Protein AF-A0A2T6DGG5-F1 (afdb_monomer_lite)

Structure (mmCIF, N/CA/C/O backbone):
data_AF-A0A2T6DGG5-F1
#
_entry.id   AF-A0A2T6DGG5-F1
#
loop_
_atom_site.group_PDB
_atom_site.id
_atom_site.type_symbol
_atom_site.label_atom_id
_atom_site.label_alt_id
_atom_site.label_comp_id
_atom_site.label_asym_id
_atom_site.label_entity_id
_atom_site.label_seq_id
_atom_site.pdbx_PDB_ins_code
_atom_site.Cartn_x
_atom_site.Cartn_y
_atom_site.Cartn_z
_atom_site.occupancy
_atom_site.B_iso_or_equiv
_atom_site.auth_seq_id
_atom_site.auth_comp_id
_atom_site.auth_asym_id
_atom_site.auth_atom_id
_atom_site.pdbx_PDB_model_num
ATOM 1 N N . MET A 1 1 ? -13.493 -15.495 39.516 1.00 42.28 1 MET A N 1
ATOM 2 C CA . MET A 1 1 ? -14.276 -15.276 40.751 1.00 42.28 1 MET A CA 1
ATOM 3 C C . MET A 1 1 ? -14.745 -13.838 40.718 1.00 42.28 1 MET A C 1
ATOM 5 O O . MET A 1 1 ? -13.932 -12.941 40.885 1.00 42.28 1 MET A O 1
ATOM 9 N N . THR A 1 2 ? -15.998 -13.635 40.331 1.00 36.09 2 THR A N 1
ATOM 10 C CA . THR A 1 2 ? -16.599 -12.323 40.081 1.00 36.09 2 THR A CA 1
ATOM 11 C C . THR A 1 2 ? -16.987 -11.651 41.397 1.00 36.09 2 THR A C 1
ATOM 13 O O . THR A 1 2 ? -17.369 -12.312 42.364 1.00 36.09 2 THR A O 1
ATOM 16 N N . THR A 1 3 ? -16.847 -10.329 41.436 1.00 45.22 3 THR A N 1
ATOM 17 C CA . THR A 1 3 ? -17.121 -9.444 42.580 1.00 45.22 3 THR A CA 1
ATOM 18 C C . THR A 1 3 ? -18.550 -9.553 43.121 1.00 45.22 3 THR A C 1
ATOM 20 O O . THR A 1 3 ? -18.763 -9.295 44.304 1.00 45.22 3 THR A O 1
ATOM 23 N N . ASP A 1 4 ? -19.495 -10.033 42.310 1.00 38.12 4 ASP A N 1
ATOM 24 C CA . ASP A 1 4 ? -20.891 -10.262 42.705 1.00 38.12 4 ASP A CA 1
ATOM 25 C C . ASP A 1 4 ? -21.046 -11.289 43.834 1.00 38.12 4 ASP A C 1
ATOM 27 O O . ASP A 1 4 ? -21.835 -11.082 44.757 1.00 38.12 4 ASP A O 1
ATOM 31 N N . ASN A 1 5 ? -20.213 -12.336 43.865 1.00 45.81 5 ASN A N 1
ATOM 32 C CA . ASN A 1 5 ? -20.289 -13.342 44.930 1.00 45.81 5 ASN A CA 1
ATOM 33 C C . ASN A 1 5 ? -19.835 -12.797 46.297 1.00 45.81 5 ASN A C 1
ATOM 35 O O . ASN A 1 5 ? -20.186 -13.364 47.330 1.00 45.81 5 ASN A O 1
ATOM 39 N N . MET A 1 6 ? -19.058 -11.707 46.342 1.00 40.19 6 MET A N 1
ATOM 40 C CA . MET A 1 6 ? -18.603 -11.126 47.614 1.00 40.19 6 MET A CA 1
ATOM 41 C C . MET A 1 6 ? -19.650 -10.216 48.272 1.00 40.19 6 MET A C 1
ATO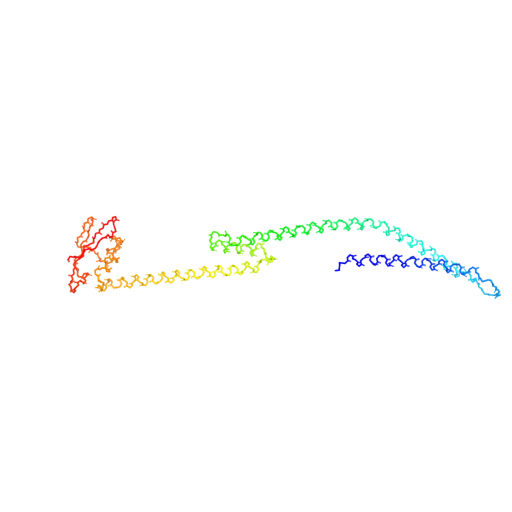M 43 O O . MET A 1 6 ? -19.669 -10.108 49.501 1.00 40.19 6 MET A O 1
ATOM 47 N N . LEU A 1 7 ? -20.542 -9.597 47.493 1.00 46.59 7 LEU A N 1
ATOM 48 C CA . LEU A 1 7 ? -21.607 -8.737 48.022 1.00 46.59 7 LEU A CA 1
ATOM 49 C C . LEU A 1 7 ? -22.752 -9.554 48.639 1.00 46.59 7 LEU A C 1
ATOM 51 O O . LEU A 1 7 ? -23.181 -9.249 49.754 1.00 46.59 7 LEU A O 1
ATOM 55 N N . GLU A 1 8 ? -23.177 -10.647 47.996 1.00 44.50 8 GLU A N 1
ATOM 56 C CA . GLU A 1 8 ? -24.233 -11.518 48.541 1.00 44.50 8 GLU A CA 1
ATOM 57 C C . GLU A 1 8 ? -23.826 -12.194 49.862 1.00 44.50 8 GLU A C 1
ATOM 59 O O . GLU A 1 8 ? -24.619 -12.258 50.807 1.00 44.50 8 GLU A O 1
ATOM 64 N N . ILE A 1 9 ? -22.565 -12.625 49.987 1.00 52.25 9 ILE A N 1
ATOM 65 C CA . ILE A 1 9 ? -22.054 -13.266 51.211 1.00 52.25 9 ILE A CA 1
ATOM 66 C C . ILE A 1 9 ? -22.011 -12.275 52.389 1.00 52.25 9 ILE A C 1
ATOM 68 O O . ILE A 1 9 ? -22.313 -12.649 53.528 1.00 52.25 9 ILE A O 1
ATOM 72 N N . ASN A 1 10 ? -21.690 -11.002 52.139 1.00 46.19 10 ASN A N 1
ATOM 73 C CA . ASN A 1 10 ? -21.654 -9.977 53.187 1.00 46.19 10 ASN A CA 1
ATOM 74 C C . ASN A 1 10 ? -23.058 -9.528 53.634 1.00 46.19 10 ASN A C 1
ATOM 76 O O . ASN A 1 10 ? -23.275 -9.305 54.831 1.00 46.19 10 ASN A O 1
ATOM 80 N N . CYS A 1 11 ? -24.036 -9.473 52.725 1.00 47.09 11 CYS A N 1
ATOM 81 C CA . CYS A 1 11 ? -25.435 -9.206 53.079 1.00 47.09 11 CYS A CA 1
ATOM 82 C C . CYS A 1 11 ? -26.066 -10.340 53.909 1.00 47.09 11 CYS A C 1
ATOM 84 O O . CYS A 1 11 ? -26.783 -10.076 54.875 1.00 47.09 11 CYS A O 1
ATOM 86 N N . LEU A 1 12 ? -25.758 -11.605 53.607 1.00 44.53 12 LEU A N 1
ATOM 87 C CA . LEU A 1 12 ? -26.268 -12.742 54.385 1.00 44.53 12 LEU A CA 1
ATOM 88 C C . LEU A 1 12 ? -25.629 -12.838 55.783 1.00 44.53 12 LEU A C 1
ATOM 90 O O . LEU A 1 12 ? -26.319 -13.136 56.763 1.00 44.53 12 LEU A O 1
ATOM 94 N N . ARG A 1 13 ? -24.331 -12.519 55.917 1.00 45.88 13 ARG A N 1
ATOM 95 C CA . ARG A 1 13 ? -23.640 -12.483 57.222 1.00 45.88 13 ARG A CA 1
ATOM 96 C C . ARG A 1 13 ? -24.179 -11.399 58.154 1.00 45.88 13 ARG A C 1
ATOM 98 O O . ARG A 1 13 ? -24.342 -11.648 59.347 1.00 45.88 13 ARG A O 1
ATOM 105 N N . THR A 1 14 ? -24.493 -10.219 57.624 1.00 51.38 14 THR A N 1
ATOM 106 C CA . THR A 1 14 ? -25.053 -9.111 58.419 1.00 51.38 14 THR A CA 1
ATOM 107 C C . THR A 1 14 ? -26.478 -9.403 58.899 1.00 51.38 14 THR A C 1
ATOM 109 O O . THR A 1 14 ? -26.801 -9.125 60.054 1.00 51.38 14 THR A O 1
ATOM 112 N N . TRP A 1 15 ? -27.299 -10.073 58.083 1.00 45.72 15 TRP A N 1
ATOM 113 C CA . TRP A 1 15 ? -28.631 -10.544 58.491 1.00 45.72 15 TRP A CA 1
ATOM 114 C C . TRP A 1 15 ? -28.593 -11.643 59.565 1.00 45.72 15 TRP A C 1
ATOM 116 O O . TRP A 1 15 ? -29.410 -11.639 60.490 1.00 45.72 15 TRP A O 1
ATOM 126 N N . SER A 1 16 ? -27.626 -12.564 59.488 1.00 42.06 16 SER A N 1
ATOM 127 C CA . SER A 1 16 ? -27.430 -13.604 60.508 1.00 42.06 16 SER A CA 1
ATOM 128 C C . SER A 1 16 ? -27.033 -13.019 61.866 1.00 42.06 16 SER A C 1
ATOM 130 O O . SER A 1 16 ? -27.535 -13.472 62.893 1.00 42.06 16 SER A O 1
ATOM 132 N N . LEU A 1 17 ? -26.151 -12.015 61.885 1.00 47.75 17 LEU A N 1
ATOM 133 C CA . LEU A 1 17 ? -25.701 -11.369 63.122 1.00 47.75 17 LEU A CA 1
ATOM 134 C C . LEU A 1 17 ? -26.830 -10.583 63.802 1.00 47.75 17 LEU A C 1
ATOM 136 O O . LEU A 1 17 ? -26.974 -10.658 65.021 1.00 47.75 17 LEU A O 1
ATOM 140 N N . ALA A 1 18 ? -27.684 -9.904 63.028 1.00 47.22 18 ALA A N 1
ATOM 141 C CA . ALA A 1 18 ? -28.832 -9.172 63.566 1.00 47.22 18 ALA A CA 1
ATOM 142 C C . ALA A 1 18 ? -29.844 -10.094 64.278 1.00 47.22 18 ALA A C 1
ATOM 144 O O . ALA A 1 18 ? -30.338 -9.756 65.354 1.00 47.22 18 ALA A O 1
ATOM 145 N N . ARG A 1 19 ? -30.111 -11.291 63.734 1.00 49.00 19 ARG A N 1
ATOM 146 C CA . ARG A 1 19 ? -31.005 -12.282 64.366 1.00 49.00 19 ARG A CA 1
ATOM 147 C C . ARG A 1 19 ? -30.446 -12.850 65.671 1.00 49.00 19 ARG A C 1
ATOM 149 O O . ARG A 1 19 ? -31.201 -13.006 66.629 1.00 49.00 19 ARG A O 1
ATOM 156 N N . SER A 1 20 ? -29.142 -13.118 65.730 1.00 48.66 20 SER A N 1
ATOM 157 C CA . SER A 1 20 ? -28.500 -13.650 66.940 1.00 48.66 20 SER A CA 1
ATOM 158 C C . SER A 1 20 ? -28.507 -12.650 68.100 1.00 48.66 20 SER A C 1
ATOM 160 O O . SER A 1 20 ? -28.691 -13.051 69.246 1.00 48.66 20 SER A O 1
ATOM 162 N N . VAL A 1 21 ? -28.372 -11.348 67.821 1.00 52.53 21 VAL A N 1
ATOM 163 C CA . VAL A 1 21 ? -28.412 -10.298 68.857 1.00 52.53 21 VAL A CA 1
ATOM 164 C C . VAL A 1 21 ? -29.818 -10.134 69.445 1.00 52.53 21 VAL A C 1
ATOM 166 O O . VAL A 1 21 ? -29.961 -10.017 70.661 1.00 52.53 21 VAL A O 1
ATOM 169 N N . VAL A 1 22 ? -30.864 -10.201 68.614 1.00 52.06 22 VAL A N 1
ATOM 170 C CA . VAL A 1 22 ? -32.262 -10.143 69.084 1.00 52.06 22 VAL A CA 1
ATOM 171 C C . VAL A 1 22 ? -32.613 -11.373 69.929 1.00 52.06 22 VAL A C 1
ATOM 173 O O . VAL A 1 22 ? -33.221 -11.235 70.989 1.00 52.06 22 VAL A O 1
ATOM 176 N N . ALA A 1 23 ? -32.165 -12.566 69.522 1.00 46.44 23 ALA A N 1
ATOM 177 C CA . ALA A 1 23 ? -32.366 -13.790 70.299 1.00 46.44 23 ALA A CA 1
ATOM 178 C C . ALA A 1 23 ? -31.635 -13.753 71.658 1.00 46.44 23 ALA A C 1
ATOM 180 O O . ALA A 1 23 ? -32.206 -14.156 72.670 1.00 46.44 23 ALA A O 1
ATOM 181 N N . ALA A 1 24 ? -30.410 -13.216 71.706 1.00 45.06 24 ALA A N 1
ATOM 182 C CA . ALA A 1 24 ? -29.653 -13.067 72.951 1.00 45.06 24 ALA A CA 1
ATOM 183 C C . ALA A 1 24 ? -30.296 -12.057 73.924 1.00 45.06 24 ALA A C 1
ATOM 185 O O . ALA A 1 24 ? -30.298 -12.284 75.134 1.00 45.06 24 ALA A O 1
ATOM 186 N N . MET A 1 25 ? -30.904 -10.979 73.414 1.00 41.03 25 MET A N 1
ATOM 187 C CA . MET A 1 25 ? -31.613 -9.997 74.245 1.00 41.03 25 MET A CA 1
ATOM 188 C C . MET A 1 25 ? -32.887 -10.558 74.892 1.00 41.03 25 MET A C 1
ATOM 190 O O . MET A 1 25 ? -33.159 -10.251 76.051 1.00 41.03 25 MET A O 1
ATOM 194 N N . CYS A 1 26 ? -33.646 -11.415 74.202 1.00 44.56 26 CYS A N 1
ATOM 195 C CA . CYS A 1 26 ? -34.845 -12.031 74.782 1.00 44.56 26 CYS A CA 1
ATOM 196 C C . CYS A 1 26 ? -34.527 -13.001 75.934 1.00 44.56 26 CYS A C 1
ATOM 198 O O . CYS A 1 26 ? -35.321 -13.118 76.865 1.00 44.56 26 CYS A O 1
ATOM 200 N N . VAL A 1 27 ? -33.362 -13.658 75.912 1.00 46.06 27 VAL A N 1
ATOM 201 C CA . VAL A 1 27 ? -32.933 -14.569 76.989 1.00 46.06 27 VAL A CA 1
ATOM 202 C C . VAL A 1 27 ? -32.471 -13.797 78.231 1.00 46.06 27 VAL A C 1
ATOM 204 O O . VAL A 1 27 ? -32.762 -14.216 79.350 1.00 46.06 27 VAL A O 1
ATOM 207 N N . ALA A 1 28 ? -31.828 -12.637 78.063 1.00 45.72 28 ALA A N 1
ATOM 208 C CA . ALA A 1 28 ? -31.393 -11.805 79.188 1.00 45.72 28 ALA A CA 1
ATOM 209 C C . ALA A 1 28 ? -32.574 -11.215 79.987 1.00 45.72 28 ALA A C 1
ATOM 211 O O . ALA A 1 28 ? -32.519 -11.155 81.213 1.00 45.72 28 ALA A O 1
ATOM 212 N N . VAL A 1 29 ? -33.673 -10.852 79.313 1.00 49.25 29 VAL A N 1
ATOM 213 C CA . VAL A 1 29 ? -34.891 -10.335 79.970 1.00 49.25 29 VAL A CA 1
ATOM 214 C C . VAL A 1 29 ? -35.635 -11.431 80.747 1.00 49.25 29 VAL A C 1
ATOM 216 O O . VAL A 1 29 ? -36.273 -11.142 81.756 1.00 49.25 29 VAL A O 1
ATOM 219 N N . ALA A 1 30 ? -35.513 -12.699 80.343 1.00 43.97 30 ALA A N 1
ATOM 220 C CA . ALA A 1 30 ? -36.142 -13.817 81.046 1.00 43.97 30 ALA A CA 1
ATOM 221 C C . ALA A 1 30 ? -35.412 -14.219 82.346 1.00 43.97 30 ALA A C 1
ATOM 223 O O . ALA A 1 30 ? -36.047 -14.747 83.256 1.00 43.97 30 ALA A O 1
ATOM 224 N N . PHE A 1 31 ? -34.106 -13.947 82.471 1.00 43.09 31 PHE A N 1
ATOM 225 C CA . PHE A 1 31 ? -33.322 -14.305 83.665 1.00 43.09 31 PHE A CA 1
ATOM 226 C C . PHE A 1 31 ? -33.388 -13.274 84.803 1.00 43.09 31 PHE A C 1
ATOM 228 O O . PHE A 1 31 ? -33.144 -13.632 85.952 1.00 43.09 31 PHE A O 1
ATOM 235 N N . ALA A 1 32 ? -33.773 -12.025 84.529 1.00 47.44 32 ALA A N 1
ATOM 236 C CA . ALA A 1 32 ? -33.900 -10.986 85.558 1.00 47.44 32 ALA A CA 1
ATOM 237 C C . ALA A 1 32 ? -35.181 -11.107 86.418 1.00 47.44 32 ALA A C 1
ATOM 239 O O . ALA A 1 32 ? -35.320 -10.414 87.420 1.00 47.44 32 ALA A O 1
ATOM 240 N N . GLY A 1 33 ? -36.119 -11.994 86.061 1.00 41.38 33 GLY A N 1
ATOM 241 C CA . GLY A 1 33 ? -37.389 -12.179 86.778 1.00 41.38 33 GLY A CA 1
ATOM 242 C C . GLY A 1 33 ? -37.373 -13.197 87.928 1.00 41.38 33 GLY A C 1
ATOM 243 O O . GLY A 1 33 ? -38.427 -13.458 88.502 1.00 41.38 33 GLY A O 1
ATOM 244 N N . LEU A 1 34 ? -36.229 -13.811 88.250 1.00 43.44 34 LEU A N 1
ATOM 245 C CA . LEU A 1 34 ? -36.152 -14.971 89.153 1.00 43.44 34 LEU A CA 1
ATOM 246 C C . LEU A 1 34 ? -34.973 -14.876 90.137 1.00 43.44 34 LEU A C 1
ATOM 248 O O . LEU A 1 34 ? -34.103 -15.737 90.176 1.00 43.44 34 LEU A O 1
ATOM 252 N N . ALA A 1 35 ? -34.952 -13.829 90.961 1.00 42.31 35 ALA A N 1
ATOM 253 C CA . ALA A 1 35 ? -34.182 -13.820 92.206 1.00 42.31 35 ALA A CA 1
ATOM 254 C C . ALA A 1 35 ? -34.776 -12.794 93.182 1.00 42.31 35 ALA A C 1
ATOM 256 O O . ALA A 1 35 ? -34.434 -11.615 93.160 1.00 42.31 35 ALA A O 1
ATOM 257 N N . GLY A 1 36 ? -35.695 -13.245 94.034 1.00 43.94 36 GLY A N 1
ATOM 258 C CA . GLY A 1 36 ? -36.022 -12.538 95.267 1.00 43.94 36 GLY A CA 1
ATOM 259 C C . GLY A 1 36 ? -35.159 -13.088 96.397 1.00 43.94 36 GLY A C 1
ATOM 260 O O . GLY A 1 36 ? -35.139 -14.299 96.580 1.00 43.94 36 GLY A O 1
ATOM 261 N N . GLU A 1 37 ? -34.444 -12.220 97.118 1.00 40.78 37 GLU A N 1
ATOM 262 C CA . GLU A 1 37 ? -34.617 -12.014 98.568 1.00 40.78 37 GLU A CA 1
ATOM 263 C C . GLU A 1 37 ? -33.534 -11.100 99.188 1.00 40.78 37 GLU A C 1
ATOM 265 O O . GLU A 1 37 ? -32.337 -11.322 99.049 1.00 40.78 37 GLU A O 1
ATOM 270 N N . ALA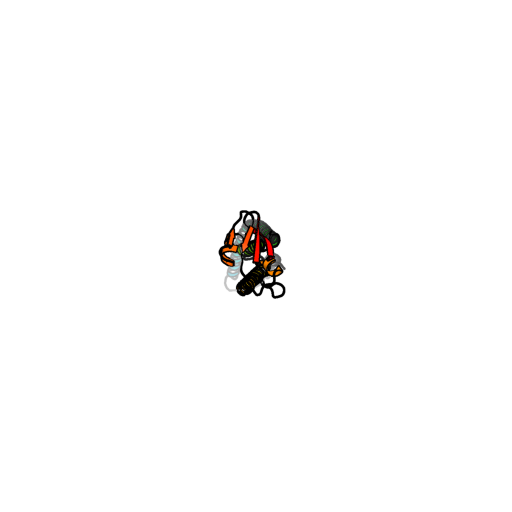 A 1 38 ? -34.033 -10.124 99.962 1.00 43.81 38 ALA A N 1
ATOM 271 C CA . ALA A 1 38 ? -33.483 -9.541 101.195 1.00 43.81 38 ALA A CA 1
ATOM 272 C C . ALA A 1 38 ? -32.175 -8.707 101.175 1.00 43.81 38 ALA A C 1
ATOM 274 O O . ALA A 1 38 ? -31.082 -9.253 101.259 1.00 43.81 38 ALA A O 1
ATOM 275 N N . ARG A 1 39 ? -32.289 -7.375 101.344 1.00 35.62 39 ARG A N 1
ATOM 276 C CA . ARG A 1 39 ? -32.060 -6.626 102.613 1.00 35.62 39 ARG A CA 1
ATOM 277 C C . ARG A 1 39 ? -31.935 -5.104 102.391 1.00 35.62 39 ARG A C 1
ATOM 279 O O . ARG A 1 39 ? -31.426 -4.660 101.379 1.00 35.62 39 ARG A O 1
ATOM 286 N N . ALA A 1 40 ? -32.426 -4.392 103.408 1.00 45.00 40 ALA A N 1
ATOM 287 C CA . ALA A 1 40 ? -32.173 -3.032 103.901 1.00 45.00 40 ALA A CA 1
ATOM 288 C C . ALA A 1 40 ? -31.216 -2.064 103.163 1.00 45.00 40 ALA A C 1
ATOM 290 O O . ALA A 1 40 ? -30.067 -2.395 102.900 1.00 45.00 40 ALA A O 1
ATOM 291 N N . GLU A 1 41 ? -31.707 -0.816 103.094 1.00 52.38 41 GLU A N 1
ATOM 292 C CA . GLU A 1 41 ? -31.018 0.468 102.865 1.00 52.38 41 GLU A CA 1
ATOM 293 C C . GLU A 1 41 ? -30.432 0.730 101.462 1.00 52.38 41 GLU A C 1
ATOM 295 O O . GLU A 1 41 ? -30.087 -0.175 100.721 1.00 52.38 41 GLU A O 1
ATOM 300 N N . ASP A 1 42 ? -30.360 2.024 101.126 1.00 43.62 42 ASP A N 1
ATOM 301 C CA . ASP A 1 42 ? -29.744 2.643 99.941 1.00 43.62 42 ASP A CA 1
ATOM 302 C C . ASP A 1 42 ? -30.509 2.719 98.606 1.00 43.62 42 ASP A C 1
ATOM 304 O O . ASP A 1 42 ? -30.514 1.792 97.807 1.00 43.62 42 ASP A O 1
ATOM 308 N N . LYS A 1 43 ? -30.977 3.955 98.326 1.00 47.59 43 LYS A N 1
ATOM 309 C CA . LYS A 1 43 ? -31.224 4.598 97.011 1.00 47.59 43 LYS A CA 1
ATOM 310 C C . LYS A 1 43 ? -32.194 3.860 96.062 1.00 47.59 43 LYS A C 1
ATOM 312 O O . LYS A 1 43 ? -32.470 2.682 96.222 1.00 47.59 43 LYS A O 1
ATOM 317 N N . PRO A 1 44 ? -32.824 4.538 95.083 1.00 47.56 44 PRO A N 1
ATOM 318 C CA . PRO A 1 44 ? -33.721 3.845 94.160 1.00 47.56 44 PRO A CA 1
ATOM 319 C C . PRO A 1 44 ? -32.906 2.912 93.244 1.00 47.56 44 PRO A C 1
ATOM 321 O O . PRO A 1 44 ? -32.483 3.321 92.169 1.00 47.56 44 PRO A O 1
ATOM 324 N N . VAL A 1 45 ? -32.712 1.653 93.663 1.00 51.47 45 VAL A N 1
ATOM 325 C CA . VAL A 1 45 ? -31.972 0.580 92.954 1.00 51.47 45 VAL A CA 1
ATOM 326 C C . VAL A 1 45 ? -32.521 0.309 91.540 1.00 51.47 45 VAL A C 1
ATOM 328 O O . VAL A 1 45 ? -31.832 -0.243 90.694 1.00 51.47 45 VAL A O 1
ATOM 331 N N . PHE A 1 46 ? -33.733 0.780 91.238 1.00 51.84 46 PHE A N 1
ATOM 332 C CA . PHE A 1 46 ? -34.404 0.585 89.951 1.00 51.84 46 PHE A CA 1
ATOM 333 C C . PHE A 1 46 ? -34.368 1.804 89.012 1.00 51.84 46 PHE A C 1
ATOM 335 O O . PHE A 1 46 ? -34.887 1.717 87.901 1.00 51.84 46 PHE A O 1
ATOM 342 N N . ALA A 1 47 ? -33.794 2.945 89.419 1.00 58.97 47 ALA A N 1
ATOM 343 C CA . ALA A 1 47 ? -33.727 4.131 88.553 1.00 58.97 47 ALA A CA 1
ATOM 344 C C . ALA A 1 47 ? -32.821 3.887 87.332 1.00 58.97 47 ALA A C 1
ATOM 346 O O . ALA A 1 47 ? -33.220 4.161 86.199 1.00 58.97 47 ALA A O 1
ATOM 347 N N . ASP A 1 48 ? -31.660 3.275 87.565 1.00 64.25 48 ASP A N 1
ATOM 348 C CA . ASP A 1 48 ? -30.669 2.978 86.529 1.00 64.25 48 ASP A CA 1
ATOM 349 C C . ASP A 1 48 ? -31.174 1.890 85.557 1.00 64.25 48 ASP A C 1
ATOM 351 O O . ASP A 1 48 ? -30.975 1.979 84.344 1.00 64.25 48 ASP A O 1
ATOM 355 N N . GLU A 1 49 ? -31.911 0.891 86.059 1.00 69.94 49 GLU A N 1
ATOM 356 C CA . GLU A 1 49 ? -32.543 -0.153 85.236 1.00 69.94 49 GLU A CA 1
ATOM 357 C C . GLU A 1 49 ? -33.697 0.398 84.385 1.00 69.94 49 GLU A C 1
ATOM 359 O O . GLU A 1 49 ? -33.872 0.017 83.222 1.00 69.94 49 GLU A O 1
ATOM 364 N N . TYR A 1 50 ? -34.465 1.343 84.930 1.00 71.50 50 TYR A N 1
ATOM 365 C CA . TYR A 1 50 ? -35.546 2.009 84.210 1.00 71.50 50 TYR A CA 1
ATOM 366 C C . TYR A 1 50 ? -35.013 2.959 83.123 1.00 71.50 50 TYR A C 1
ATOM 368 O O . TYR A 1 50 ? -35.572 3.033 82.022 1.00 71.50 50 TYR A O 1
ATOM 376 N N . GLU A 1 51 ? -33.898 3.649 83.377 1.00 76.81 51 GLU A N 1
ATOM 377 C CA . GLU A 1 51 ? -33.175 4.401 82.347 1.00 76.81 51 GLU A CA 1
ATOM 378 C C . GLU A 1 51 ? -32.619 3.479 81.256 1.00 76.81 51 GLU A C 1
ATOM 380 O O . GLU A 1 51 ? -32.801 3.766 80.067 1.00 76.81 51 GLU A O 1
ATOM 385 N N . ALA A 1 52 ? -32.024 2.341 81.630 1.00 79.25 52 ALA A N 1
ATOM 386 C CA . ALA A 1 52 ? -31.532 1.346 80.681 1.00 79.25 52 ALA A CA 1
ATOM 387 C C . ALA A 1 52 ? -32.657 0.805 79.781 1.00 79.25 52 ALA A C 1
ATOM 389 O O . ALA A 1 52 ? -32.485 0.731 78.562 1.00 79.25 52 ALA A O 1
ATOM 390 N N . TYR A 1 53 ? -33.834 0.509 80.343 1.00 81.25 53 TYR A N 1
ATOM 391 C CA . TYR A 1 53 ? -35.016 0.087 79.587 1.00 81.25 53 TYR A CA 1
ATOM 392 C C . TYR A 1 53 ? -35.490 1.155 78.588 1.00 81.25 53 TYR A C 1
ATOM 394 O O . TYR A 1 53 ? -35.734 0.854 77.415 1.00 81.25 53 TYR A O 1
ATOM 402 N N . ASN A 1 54 ? -35.567 2.421 79.008 1.00 82.69 54 ASN A N 1
ATOM 403 C CA . ASN A 1 54 ? -35.971 3.521 78.127 1.00 82.69 54 ASN A CA 1
ATOM 404 C C . ASN A 1 54 ? -34.953 3.770 77.001 1.00 82.69 54 ASN A C 1
ATOM 406 O O . ASN A 1 54 ? -35.346 4.025 75.858 1.00 82.69 54 ASN A O 1
ATOM 410 N N . GLN A 1 55 ? -33.653 3.635 77.283 1.00 85.19 55 GLN A N 1
ATOM 411 C CA . GLN A 1 55 ? -32.608 3.683 76.258 1.00 85.19 55 GLN A CA 1
ATOM 412 C C . GLN A 1 55 ? -32.732 2.525 75.262 1.00 85.19 55 GLN A C 1
ATOM 414 O O . GLN A 1 55 ? -32.573 2.734 74.057 1.00 85.19 55 GLN A O 1
ATOM 419 N N . LEU A 1 56 ? -33.039 1.316 75.738 1.00 84.56 56 LEU A N 1
ATOM 420 C CA . LEU A 1 56 ? -33.232 0.136 74.894 1.00 84.56 56 LEU A CA 1
ATOM 421 C C . LEU A 1 56 ? -34.440 0.304 73.971 1.00 84.56 56 LEU A C 1
ATOM 423 O O . LEU A 1 56 ? -34.338 0.071 72.770 1.00 84.56 56 LEU A O 1
ATOM 427 N N . LYS A 1 57 ? -35.556 0.797 74.514 1.00 89.75 57 LYS A N 1
ATOM 428 C CA . LYS A 1 57 ? -36.774 1.096 73.754 1.00 89.75 57 LYS A CA 1
ATOM 429 C C . LYS A 1 57 ? -36.526 2.143 72.667 1.00 89.75 57 LYS A C 1
ATOM 431 O O . LYS A 1 57 ? -36.995 1.979 71.542 1.00 89.75 57 LYS A O 1
ATOM 436 N N . LYS A 1 58 ? -35.748 3.188 72.975 1.00 91.44 58 LYS A N 1
ATOM 437 C CA . LYS A 1 58 ? -35.343 4.206 71.995 1.00 91.44 58 LYS A CA 1
ATOM 438 C C . LYS A 1 58 ? -34.472 3.608 70.886 1.00 91.44 58 LYS A C 1
ATOM 440 O O . LYS A 1 58 ? -34.782 3.796 69.715 1.00 91.44 58 LYS A O 1
ATOM 445 N N . LYS A 1 59 ? -33.452 2.818 71.242 1.00 90.06 59 LYS A N 1
ATOM 446 C CA . LYS A 1 59 ? -32.592 2.117 70.271 1.00 90.06 59 LYS A CA 1
ATOM 447 C C . LYS A 1 59 ? -33.385 1.176 69.365 1.00 90.06 59 LYS A C 1
ATOM 449 O O . LYS A 1 59 ? -33.077 1.086 68.183 1.00 90.06 59 LYS A O 1
ATOM 454 N N . LEU A 1 60 ? -34.396 0.492 69.901 1.00 87.25 60 LEU A N 1
ATOM 455 C CA . LEU A 1 60 ? -35.244 -0.427 69.141 1.00 87.25 60 LEU A CA 1
ATOM 456 C C . LEU A 1 60 ? -36.120 0.332 68.133 1.00 87.25 60 LEU A C 1
ATOM 458 O O . LEU A 1 60 ? -36.182 -0.062 66.974 1.00 87.25 60 LEU A O 1
ATOM 462 N N . ALA A 1 61 ? -36.689 1.474 68.531 1.00 89.44 61 ALA A N 1
ATOM 463 C CA . ALA A 1 61 ? -37.418 2.360 67.621 1.00 89.44 61 ALA A CA 1
ATOM 464 C C . ALA A 1 61 ? -36.513 2.963 66.524 1.00 89.44 61 ALA A C 1
ATOM 466 O O . ALA A 1 61 ? -36.910 3.022 65.359 1.00 89.44 61 ALA A O 1
ATOM 467 N N . ASP A 1 62 ? -35.285 3.365 66.871 1.00 91.06 62 ASP A N 1
ATOM 468 C CA . ASP A 1 62 ? -34.296 3.867 65.906 1.00 91.06 62 ASP A CA 1
ATOM 469 C C . ASP A 1 62 ? -33.883 2.770 64.903 1.00 91.06 62 ASP A C 1
ATOM 471 O O . ASP A 1 62 ? -33.781 3.028 63.701 1.00 91.06 62 ASP A O 1
ATOM 475 N N . LEU A 1 63 ? -33.714 1.525 65.369 1.00 86.69 63 LEU A N 1
ATOM 476 C CA . LEU A 1 63 ? -33.442 0.350 64.532 1.00 86.69 63 LEU A CA 1
ATOM 477 C C . LEU A 1 63 ? -34.615 0.005 63.612 1.00 86.69 63 LEU A C 1
ATOM 479 O O . LEU A 1 63 ? -34.405 -0.233 62.425 1.00 86.69 63 LEU A O 1
ATOM 483 N N . GLU A 1 64 ? -35.847 0.006 64.120 1.00 89.75 64 GLU A N 1
ATOM 484 C CA . GLU A 1 64 ? -37.044 -0.219 63.303 1.00 89.75 64 GLU A CA 1
ATOM 485 C C . GLU A 1 64 ? -37.182 0.835 62.203 1.00 89.75 64 GLU A C 1
ATOM 487 O O . GLU A 1 64 ? -37.523 0.507 61.063 1.00 89.75 64 GLU A O 1
ATOM 492 N N . LYS A 1 65 ? -36.877 2.098 62.522 1.00 92.06 65 LYS A N 1
ATOM 493 C CA . LYS A 1 65 ? -36.853 3.180 61.538 1.00 92.06 65 LYS A CA 1
ATOM 494 C C . LYS A 1 65 ? -35.767 2.949 60.485 1.00 92.06 65 LYS A C 1
ATOM 496 O O . LYS A 1 65 ? -36.069 2.999 59.297 1.00 92.06 65 LYS A O 1
ATOM 501 N N . ALA A 1 66 ? -34.546 2.605 60.896 1.00 86.81 66 ALA A N 1
ATOM 502 C CA . ALA A 1 66 ? -33.453 2.301 59.972 1.00 86.81 66 ALA A CA 1
ATOM 503 C C . ALA A 1 66 ? -33.769 1.106 59.051 1.00 86.81 66 ALA A C 1
ATOM 505 O O . ALA A 1 66 ? -33.450 1.143 57.863 1.00 86.81 66 ALA A O 1
ATOM 506 N N . VAL A 1 67 ? -34.439 0.067 59.566 1.00 87.81 67 VAL A N 1
ATOM 507 C CA . VAL A 1 67 ? -34.885 -1.087 58.768 1.00 87.81 67 VAL A CA 1
ATOM 508 C C . VAL A 1 67 ? -35.952 -0.678 57.755 1.00 87.81 67 VAL A C 1
ATOM 510 O O . VAL A 1 67 ? -35.880 -1.107 56.605 1.00 87.81 67 VAL A O 1
ATOM 513 N N . LYS A 1 68 ? -36.913 0.172 58.137 1.00 89.62 68 LYS A N 1
ATOM 514 C CA . LYS A 1 68 ? -37.922 0.700 57.204 1.00 89.62 68 LYS A CA 1
ATOM 515 C C . LYS A 1 68 ? -37.298 1.569 56.114 1.00 89.62 68 LYS A C 1
ATOM 517 O O . LYS A 1 68 ? -37.615 1.376 54.944 1.00 89.62 68 LYS A O 1
ATOM 522 N N . ASP A 1 69 ? -36.375 2.455 56.476 1.00 88.62 69 ASP A N 1
ATOM 523 C CA . ASP A 1 69 ? -35.678 3.324 55.523 1.00 88.62 69 ASP A CA 1
ATOM 524 C C . ASP A 1 69 ? -34.797 2.507 54.557 1.00 88.62 69 ASP A C 1
ATOM 526 O O . ASP A 1 69 ? -34.746 2.789 53.359 1.00 88.62 69 ASP A O 1
ATOM 530 N N . ALA A 1 70 ? -34.139 1.449 55.044 1.00 83.31 70 ALA A N 1
ATOM 531 C CA . ALA A 1 70 ? -33.371 0.525 54.207 1.00 83.31 70 ALA A CA 1
ATOM 532 C C . ALA A 1 70 ? -34.274 -0.316 53.287 1.00 83.31 70 ALA A C 1
ATOM 534 O O . ALA A 1 70 ? -33.972 -0.477 52.103 1.00 83.31 70 ALA A O 1
ATOM 535 N N . ALA A 1 71 ? -35.403 -0.811 53.801 1.00 87.31 71 ALA A N 1
ATOM 536 C CA . ALA A 1 71 ? -36.386 -1.552 53.015 1.00 87.31 71 ALA A CA 1
ATOM 537 C C . ALA A 1 71 ? -37.013 -0.683 51.912 1.00 87.31 71 ALA A C 1
ATOM 539 O O . ALA A 1 71 ? -37.262 -1.184 50.817 1.00 87.31 71 ALA A O 1
ATOM 540 N N . ALA A 1 72 ? -37.202 0.616 52.165 1.00 89.75 72 ALA A N 1
ATOM 541 C CA . ALA A 1 72 ? -37.694 1.571 51.175 1.00 89.75 72 ALA A CA 1
ATOM 542 C C . ALA A 1 72 ? -36.685 1.840 50.040 1.00 89.75 72 ALA A C 1
ATOM 544 O O . ALA A 1 72 ? -37.099 2.043 48.903 1.00 89.75 72 ALA A O 1
ATOM 545 N N . LYS A 1 73 ? -35.372 1.786 50.316 1.00 90.44 73 LYS A N 1
ATOM 546 C CA . LYS A 1 73 ? -34.303 1.978 49.310 1.00 90.44 73 LYS A CA 1
ATOM 547 C C . LYS A 1 73 ? -33.962 0.715 48.512 1.00 90.44 73 LYS A C 1
ATOM 549 O O . LYS A 1 73 ? -33.462 0.803 47.395 1.00 90.44 73 LYS A O 1
ATOM 554 N N . ALA A 1 74 ? -34.235 -0.470 49.057 1.00 85.38 74 ALA A N 1
ATOM 555 C CA . ALA A 1 74 ? -33.979 -1.747 48.392 1.00 85.38 74 ALA A CA 1
ATOM 556 C C . ALA A 1 74 ? -34.583 -1.888 46.970 1.00 85.38 74 ALA A C 1
ATOM 558 O O . ALA A 1 74 ? -33.872 -2.388 46.094 1.00 85.38 74 ALA A O 1
ATOM 559 N N . PRO A 1 75 ? -35.842 -1.485 46.684 1.00 90.38 75 PRO A N 1
ATOM 560 C CA . PRO A 1 75 ? -36.386 -1.563 45.326 1.00 90.38 75 PRO A CA 1
ATOM 561 C C . PRO A 1 75 ? -35.683 -0.615 44.347 1.00 90.38 75 PRO A C 1
ATOM 563 O O . PRO A 1 75 ? -35.466 -0.996 43.200 1.00 90.38 75 PRO A O 1
ATOM 566 N N . GLU A 1 76 ? -35.279 0.574 44.802 1.00 90.50 76 GLU A N 1
ATOM 567 C CA . GLU A 1 76 ? -34.554 1.550 43.981 1.00 90.50 76 GLU A CA 1
ATOM 568 C C . GLU A 1 76 ? -33.167 1.017 43.590 1.00 90.50 76 GLU A C 1
ATOM 570 O O . GLU A 1 76 ? -32.804 1.035 42.416 1.00 90.50 76 GLU A O 1
ATOM 575 N N . ILE A 1 77 ? -32.435 0.422 44.539 1.00 88.00 77 ILE A N 1
ATOM 576 C CA . ILE A 1 77 ? -31.135 -0.219 44.274 1.00 88.00 77 ILE A CA 1
ATOM 577 C C . ILE A 1 77 ? -31.290 -1.395 43.301 1.00 88.00 77 ILE A C 1
ATOM 579 O O . ILE A 1 77 ? -30.484 -1.549 42.383 1.00 88.00 77 ILE A O 1
ATOM 583 N N . LYS A 1 78 ? -32.336 -2.218 43.455 1.00 92.00 78 LYS A N 1
ATOM 584 C CA . LYS A 1 78 ? -32.612 -3.316 42.515 1.00 92.00 78 LYS A CA 1
ATOM 585 C C . LYS A 1 78 ? -32.885 -2.798 41.104 1.00 92.00 78 LYS A C 1
ATOM 587 O O . LYS A 1 78 ? -32.300 -3.320 40.162 1.00 92.00 78 LYS A O 1
ATOM 592 N N . GLN A 1 79 ? -33.709 -1.758 40.958 1.00 92.38 79 GLN A N 1
ATOM 593 C CA . GLN A 1 79 ? -33.956 -1.133 39.654 1.00 92.38 79 GLN A CA 1
ATOM 594 C C . GLN A 1 79 ? -32.677 -0.567 39.033 1.00 92.38 79 GLN A C 1
ATOM 596 O O . GLN A 1 79 ? -32.430 -0.794 37.853 1.00 92.38 79 GLN A O 1
ATOM 601 N N . GLN A 1 80 ? -31.842 0.119 39.818 1.00 90.69 80 GLN A N 1
ATOM 602 C CA . GLN A 1 80 ? -30.560 0.641 39.338 1.00 90.69 80 GLN A CA 1
ATOM 603 C C . GLN A 1 80 ? -29.617 -0.481 38.890 1.00 90.69 80 GLN A C 1
ATOM 605 O O . GLN A 1 80 ? -28.969 -0.357 37.857 1.00 90.69 80 GLN A O 1
ATOM 610 N N . THR A 1 81 ? -29.575 -1.594 39.625 1.00 88.50 81 THR A N 1
ATOM 611 C CA . THR A 1 81 ? -28.706 -2.733 39.292 1.00 88.50 81 THR A CA 1
ATOM 612 C C . THR A 1 81 ? -29.127 -3.393 37.978 1.00 88.50 81 THR A C 1
ATOM 614 O O . THR A 1 81 ? -28.279 -3.682 37.141 1.00 88.50 81 THR A O 1
ATOM 617 N N . GLU A 1 82 ? -30.429 -3.597 37.759 1.00 92.69 82 GLU A N 1
ATOM 618 C CA . GLU A 1 82 ? -30.931 -4.144 36.491 1.00 92.69 82 GLU A CA 1
ATOM 619 C C . GLU A 1 82 ? -30.713 -3.170 35.321 1.00 92.69 82 GLU A C 1
ATOM 621 O O . GLU A 1 82 ? -30.276 -3.588 34.252 1.00 92.69 82 GLU A O 1
ATOM 626 N N . ALA A 1 83 ? -30.897 -1.862 35.534 1.00 92.25 83 ALA A N 1
ATOM 627 C CA . ALA A 1 83 ? -30.600 -0.855 34.514 1.00 92.25 83 ALA A CA 1
ATOM 628 C C . ALA A 1 83 ? -29.109 -0.829 34.124 1.00 92.25 83 ALA A C 1
ATOM 630 O O . ALA A 1 83 ? -28.787 -0.680 32.945 1.00 92.25 83 ALA A O 1
ATOM 631 N N . ILE A 1 84 ? -28.201 -1.003 35.092 1.00 92.75 84 ILE A N 1
ATOM 632 C CA . ILE A 1 84 ? -26.758 -1.112 34.833 1.00 92.75 84 ILE A CA 1
ATOM 633 C C . ILE A 1 84 ? -26.453 -2.385 34.041 1.00 92.75 84 ILE A C 1
ATOM 635 O O . ILE A 1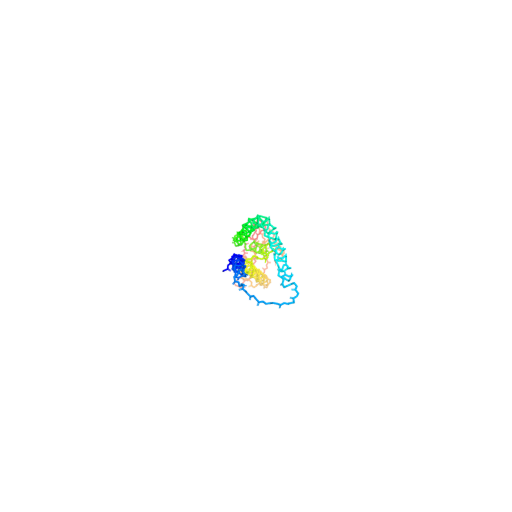 84 ? -25.769 -2.301 33.028 1.00 92.75 84 ILE A O 1
ATOM 639 N N . LYS A 1 85 ? -27.025 -3.540 34.408 1.00 94.19 85 LYS A N 1
ATOM 640 C CA . LYS A 1 85 ? -26.840 -4.790 33.645 1.00 94.19 85 LYS A CA 1
ATOM 641 C C . LYS A 1 85 ? -27.295 -4.661 32.190 1.00 94.19 85 LYS A C 1
ATOM 643 O O . LYS A 1 85 ? -26.624 -5.152 31.285 1.00 94.19 85 LYS A O 1
ATOM 648 N N . GLU A 1 86 ? -28.423 -3.992 31.948 1.00 93.44 86 GLU A N 1
ATOM 649 C CA . GLU A 1 86 ? -28.889 -3.718 30.585 1.00 93.44 86 GLU A CA 1
ATOM 650 C C . GLU A 1 86 ? -27.945 -2.780 29.817 1.00 93.44 86 GLU A C 1
ATOM 652 O O . GLU A 1 86 ? -27.784 -2.926 28.602 1.00 93.44 86 GLU A O 1
ATOM 657 N N . GLN A 1 87 ? -27.332 -1.806 30.494 1.00 93.12 87 GLN A N 1
ATOM 658 C CA . GLN A 1 87 ? -26.331 -0.924 29.891 1.00 93.12 87 GLN A CA 1
ATOM 659 C C . GLN A 1 87 ? -25.027 -1.661 29.589 1.00 93.12 87 GLN A C 1
ATOM 661 O O . GLN A 1 87 ? -24.522 -1.524 28.476 1.00 93.12 87 GLN A O 1
ATOM 666 N N . ASP A 1 88 ? -24.531 -2.479 30.513 1.00 91.81 88 ASP A N 1
ATOM 667 C CA . ASP A 1 88 ? -23.323 -3.285 30.327 1.00 91.81 88 ASP A CA 1
ATOM 668 C C . ASP A 1 88 ? -23.487 -4.228 29.132 1.00 91.81 88 ASP A C 1
ATOM 670 O O . ASP A 1 88 ? -22.655 -4.232 28.228 1.00 91.81 88 ASP A O 1
ATOM 674 N N . ALA A 1 89 ? -24.632 -4.912 29.022 1.00 93.62 89 ALA A N 1
ATOM 675 C CA . ALA A 1 89 ? -24.931 -5.760 27.868 1.00 93.62 89 ALA A CA 1
ATOM 676 C C . ALA A 1 89 ? -24.937 -4.980 26.535 1.00 93.62 89 ALA A C 1
ATOM 678 O O . ALA A 1 89 ? -24.503 -5.493 25.497 1.00 93.62 89 ALA A O 1
ATOM 679 N N . LYS A 1 90 ? -25.408 -3.724 26.538 1.00 94.38 90 LYS A N 1
ATOM 680 C CA . LYS A 1 90 ? -25.350 -2.853 25.352 1.00 94.38 90 LYS A CA 1
ATOM 681 C C . LYS A 1 90 ? -23.915 -2.457 25.024 1.00 94.38 90 LYS A C 1
ATOM 683 O O . LYS A 1 90 ? -23.545 -2.524 23.853 1.00 94.38 90 LYS A O 1
ATOM 688 N N . ILE A 1 91 ? -23.120 -2.075 26.019 1.00 93.81 91 ILE A N 1
ATOM 689 C CA . ILE A 1 91 ? -21.711 -1.711 25.837 1.00 93.81 91 ILE A CA 1
ATOM 690 C C . ILE A 1 91 ? -20.929 -2.906 25.286 1.00 93.81 91 ILE A C 1
ATOM 692 O O . ILE A 1 91 ? -20.231 -2.756 24.284 1.00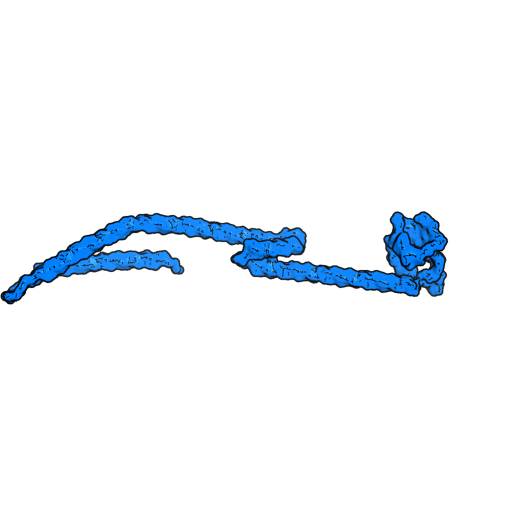 93.81 91 ILE A O 1
ATOM 696 N N . ASP A 1 92 ? -21.125 -4.100 25.841 1.00 93.56 92 ASP A N 1
ATOM 697 C CA . ASP A 1 92 ? -20.494 -5.332 25.358 1.00 93.56 92 ASP A CA 1
ATOM 698 C C . ASP A 1 92 ? -20.846 -5.606 23.890 1.00 93.56 92 ASP A C 1
ATOM 700 O O . ASP A 1 92 ? -19.970 -5.904 23.072 1.00 93.56 92 ASP A O 1
ATOM 704 N N . SER A 1 93 ? -22.118 -5.425 23.512 1.00 92.94 93 SER A N 1
ATOM 705 C CA . SER A 1 93 ? -22.546 -5.572 22.115 1.00 92.94 93 SER A CA 1
ATOM 706 C C . SER A 1 93 ? -21.899 -4.539 21.180 1.00 92.94 93 SER A C 1
ATOM 708 O O . SER A 1 93 ? -21.534 -4.862 20.046 1.00 92.94 93 SER A O 1
ATOM 710 N N . GLN A 1 94 ? -21.708 -3.302 21.651 1.00 93.69 94 GLN A N 1
ATOM 711 C CA . GLN A 1 94 ? -21.055 -2.238 20.890 1.00 93.69 94 GLN A CA 1
ATOM 712 C C . GLN A 1 94 ? -19.561 -2.513 20.716 1.00 93.69 94 GLN A C 1
ATOM 714 O O . GLN A 1 94 ? -19.044 -2.350 19.610 1.00 93.69 94 GLN A O 1
ATOM 719 N N . ILE A 1 95 ? -18.883 -2.980 21.768 1.00 90.94 95 ILE A N 1
ATOM 720 C CA . ILE A 1 95 ? -17.473 -3.381 21.719 1.00 90.94 95 ILE A CA 1
ATOM 721 C C . ILE A 1 95 ? -17.288 -4.516 20.710 1.00 90.94 95 ILE A C 1
ATOM 723 O O . ILE A 1 95 ? -16.423 -4.416 19.839 1.00 90.94 95 ILE A O 1
ATOM 727 N N . ALA A 1 96 ? -18.130 -5.552 20.764 1.00 92.56 96 ALA A N 1
ATOM 728 C CA . ALA A 1 96 ? -18.061 -6.671 19.826 1.00 92.56 96 ALA A CA 1
ATOM 729 C C . ALA A 1 96 ? -18.260 -6.218 18.368 1.00 92.56 96 ALA A C 1
ATOM 731 O O . ALA A 1 96 ? -17.555 -6.676 17.468 1.00 92.56 96 ALA A O 1
ATOM 732 N N . ASN A 1 97 ? -19.180 -5.280 18.124 1.00 92.69 97 ASN A N 1
ATOM 733 C CA . ASN A 1 97 ? -19.398 -4.730 16.788 1.00 92.69 97 ASN A CA 1
ATOM 734 C C . ASN A 1 97 ? -18.196 -3.908 16.289 1.00 92.69 97 ASN A C 1
ATOM 736 O O . ASN A 1 97 ? -17.797 -4.039 15.133 1.00 92.69 97 ASN A O 1
ATOM 740 N N . LEU A 1 98 ? -17.583 -3.089 17.149 1.00 90.12 98 LEU A N 1
ATOM 741 C CA . LEU A 1 98 ? -16.372 -2.340 16.797 1.00 90.12 98 LEU A CA 1
ATOM 742 C C . LEU A 1 98 ? -15.209 -3.288 16.475 1.00 90.12 98 LEU A C 1
ATOM 744 O O . LEU A 1 98 ? -14.586 -3.150 15.428 1.00 90.12 98 LEU A O 1
ATOM 748 N N . GLN A 1 99 ? -14.990 -4.319 17.295 1.00 90.62 99 GLN A N 1
ATOM 749 C CA . GLN A 1 99 ? -13.984 -5.355 17.030 1.00 90.62 99 GLN A CA 1
ATOM 750 C C . GLN A 1 99 ? -14.240 -6.102 15.711 1.00 90.62 99 GLN A C 1
ATOM 752 O O . GLN A 1 99 ? -13.305 -6.421 14.973 1.00 90.62 99 GLN A O 1
ATOM 757 N N . TYR A 1 100 ? -15.506 -6.360 15.377 1.00 91.69 100 TYR A N 1
ATOM 758 C CA . TYR A 1 100 ? -15.869 -6.943 14.089 1.00 91.69 100 TYR A CA 1
ATOM 759 C C . TYR A 1 100 ? -15.518 -6.012 12.918 1.00 91.69 100 TYR A C 1
ATOM 761 O O . TYR A 1 100 ? -14.954 -6.464 11.919 1.00 91.69 100 TYR A O 1
ATOM 769 N N . MET A 1 101 ? -15.793 -4.712 13.040 1.00 89.88 101 MET A N 1
ATOM 770 C CA . MET A 1 101 ? -15.445 -3.719 12.020 1.00 89.88 101 MET A CA 1
ATOM 771 C C . MET A 1 101 ? -13.930 -3.600 11.817 1.00 89.88 101 MET A C 1
ATOM 773 O O . MET A 1 101 ? -13.482 -3.577 10.669 1.00 89.88 101 MET A O 1
ATOM 777 N N . ASP A 1 102 ? -13.150 -3.600 12.899 1.00 91.31 102 ASP A N 1
ATOM 778 C CA . ASP A 1 102 ? -11.684 -3.641 12.865 1.00 91.31 102 ASP A CA 1
ATOM 779 C C . ASP A 1 102 ? -11.180 -4.852 12.077 1.00 91.31 102 ASP A C 1
ATOM 781 O O . ASP A 1 102 ? -10.378 -4.721 11.149 1.00 91.31 102 ASP A O 1
ATOM 785 N N . LYS A 1 103 ? -11.694 -6.043 12.403 1.00 92.38 103 LYS A N 1
ATOM 786 C CA . LYS A 1 103 ? -11.329 -7.283 11.716 1.00 92.38 103 LYS A CA 1
ATOM 787 C C . LYS A 1 103 ? -11.656 -7.215 10.224 1.00 92.38 103 LYS A C 1
ATOM 789 O O . LYS A 1 103 ? -10.812 -7.540 9.391 1.00 92.38 103 LYS A O 1
ATOM 794 N N . MET A 1 104 ? -12.853 -6.749 9.870 1.00 90.94 104 MET A N 1
ATOM 795 C CA . MET A 1 104 ? -13.274 -6.607 8.473 1.00 90.94 104 MET A CA 1
ATOM 796 C C . MET A 1 104 ? -12.428 -5.585 7.706 1.00 90.94 104 MET A C 1
ATOM 798 O O . MET A 1 104 ? -12.170 -5.767 6.514 1.00 90.94 104 MET A O 1
ATOM 802 N N . ALA A 1 105 ? -12.002 -4.503 8.359 1.00 89.62 105 ALA A N 1
ATOM 803 C CA . ALA A 1 105 ? -11.093 -3.528 7.770 1.00 89.62 105 ALA A CA 1
ATOM 804 C C . ALA A 1 105 ? -9.691 -4.123 7.565 1.00 89.62 105 ALA A C 1
ATOM 806 O O . ALA A 1 105 ? -9.104 -3.933 6.499 1.00 89.62 105 ALA A O 1
ATOM 807 N N . PHE A 1 106 ? -9.196 -4.911 8.522 1.00 91.44 106 PHE A N 1
ATOM 808 C CA . PHE A 1 106 ? -7.918 -5.609 8.400 1.00 91.44 106 PHE A CA 1
ATOM 809 C C . PHE A 1 106 ? -7.934 -6.657 7.277 1.00 91.44 106 PHE A C 1
ATOM 811 O O . PHE A 1 106 ? -7.003 -6.723 6.483 1.00 91.44 106 PHE A O 1
ATOM 818 N N . GLU A 1 107 ? -9.013 -7.428 7.123 1.00 90.44 107 GLU A N 1
ATOM 819 C CA . GLU A 1 107 ? -9.154 -8.431 6.051 1.00 90.44 107 GLU A CA 1
ATOM 820 C C . GLU A 1 107 ? -9.203 -7.841 4.630 1.00 90.44 107 GLU A C 1
ATOM 822 O O . GLU A 1 107 ? -9.098 -8.577 3.640 1.00 90.44 107 GLU A O 1
ATOM 827 N N . LYS A 1 108 ? -9.407 -6.526 4.499 1.00 88.25 108 LYS A N 1
ATOM 828 C CA . LYS A 1 108 ? -9.295 -5.822 3.215 1.00 88.25 108 LYS A CA 1
ATOM 829 C C . LYS A 1 108 ? -7.843 -5.505 2.856 1.00 88.25 108 LYS A C 1
ATOM 831 O O . LYS A 1 108 ? -7.563 -5.273 1.679 1.00 88.25 108 LYS A O 1
ATOM 836 N N . LEU A 1 109 ? -6.923 -5.526 3.823 1.00 86.81 109 LEU A N 1
ATOM 837 C CA . LEU A 1 109 ? -5.495 -5.391 3.551 1.00 86.81 109 LEU A CA 1
ATOM 838 C C . LEU A 1 109 ? -5.021 -6.590 2.723 1.00 86.81 109 LEU A C 1
ATOM 840 O O . LEU A 1 109 ? -5.279 -7.743 3.061 1.00 86.81 109 LEU A O 1
ATOM 844 N N . GLY A 1 110 ? -4.364 -6.319 1.595 1.00 74.56 110 GLY A N 1
ATOM 845 C CA . GLY A 1 110 ? -3.921 -7.347 0.649 1.00 74.56 110 GLY A CA 1
ATOM 846 C C . GLY A 1 110 ? -4.938 -7.703 -0.440 1.00 74.56 110 GLY A C 1
ATOM 847 O O . GLY A 1 110 ? -4.599 -8.463 -1.342 1.00 74.56 110 GLY A O 1
ATOM 848 N N . LYS A 1 111 ? -6.156 -7.140 -0.406 1.00 83.88 111 LYS A N 1
ATOM 849 C CA . LYS A 1 111 ? -7.154 -7.263 -1.490 1.00 83.88 111 LYS A CA 1
ATOM 850 C C . LYS A 1 111 ? -7.152 -6.069 -2.453 1.00 83.88 111 LYS A C 1
ATOM 852 O O . LYS A 1 111 ? -8.007 -5.993 -3.333 1.00 83.88 111 LYS A O 1
ATOM 857 N N . GLY A 1 112 ? -6.232 -5.119 -2.280 1.00 79.25 112 GLY A N 1
ATOM 858 C CA . GLY A 1 112 ? -6.025 -4.024 -3.224 1.00 79.25 112 GLY A CA 1
ATOM 859 C C . GLY A 1 112 ? -5.564 -4.540 -4.588 1.00 79.25 112 GLY A C 1
ATOM 860 O O . GLY A 1 112 ? -4.888 -5.565 -4.669 1.00 79.25 112 GLY A O 1
ATOM 861 N N . ALA A 1 113 ? -5.934 -3.819 -5.649 1.00 80.38 113 ALA A N 1
ATOM 862 C CA . ALA A 1 113 ? -5.644 -4.199 -7.033 1.00 80.38 113 ALA A CA 1
ATOM 863 C C . ALA A 1 113 ? -4.137 -4.288 -7.338 1.00 80.38 113 ALA A C 1
ATOM 865 O O . ALA A 1 113 ? -3.725 -5.082 -8.179 1.00 80.38 113 ALA A O 1
ATOM 866 N N . ASP A 1 114 ? -3.322 -3.489 -6.649 1.00 89.06 114 ASP A N 1
ATOM 867 C CA . ASP A 1 114 ? -1.873 -3.448 -6.798 1.00 89.06 114 ASP A CA 1
ATOM 868 C C . ASP A 1 114 ? -1.157 -3.140 -5.465 1.00 89.06 114 ASP A C 1
ATOM 870 O O . ASP A 1 114 ? -1.772 -2.893 -4.419 1.00 89.06 114 ASP A O 1
ATOM 874 N N . VAL A 1 115 ? 0.178 -3.211 -5.482 1.00 86.56 115 VAL A N 1
ATOM 875 C CA . VAL A 1 115 ? 1.031 -2.957 -4.307 1.00 86.56 115 VAL A CA 1
ATOM 876 C C . VAL A 1 115 ? 0.841 -1.525 -3.763 1.00 86.56 115 VAL A C 1
ATOM 878 O O . VAL A 1 115 ? 0.630 -1.395 -2.554 1.00 86.56 115 VAL A O 1
ATOM 881 N N . PRO A 1 116 ? 0.815 -0.454 -4.588 1.00 89.12 116 PRO A N 1
ATOM 882 C CA . PRO A 1 116 ? 0.528 0.904 -4.115 1.00 89.12 116 PRO A CA 1
ATOM 883 C C . PRO A 1 116 ? -0.842 1.069 -3.442 1.00 89.12 116 PRO A C 1
ATOM 885 O O . PRO A 1 116 ? -0.930 1.711 -2.392 1.00 89.12 116 PRO A O 1
ATOM 888 N N . ALA A 1 117 ? -1.907 0.469 -3.985 1.00 89.88 117 ALA A N 1
ATOM 889 C CA . ALA A 1 117 ? -3.225 0.506 -3.355 1.00 89.88 117 ALA A CA 1
ATOM 890 C C . ALA A 1 117 ? -3.211 -0.194 -1.990 1.00 89.88 117 ALA A C 1
ATOM 892 O O . ALA A 1 117 ? -3.789 0.314 -1.029 1.00 89.88 117 ALA A O 1
ATOM 893 N N . ASN A 1 118 ? -2.504 -1.320 -1.868 1.00 90.12 118 ASN A N 1
ATOM 894 C CA . ASN A 1 118 ? -2.351 -2.015 -0.590 1.00 90.12 118 ASN A CA 1
ATOM 895 C C . ASN A 1 118 ? -1.569 -1.188 0.446 1.00 90.12 118 ASN A C 1
ATOM 897 O O . ASN A 1 118 ? -1.934 -1.194 1.621 1.00 90.12 118 ASN A O 1
ATOM 901 N N . VAL A 1 119 ? -0.561 -0.411 0.029 1.00 92.44 119 VAL A N 1
ATOM 902 C CA . VAL A 1 119 ? 0.134 0.550 0.909 1.00 92.44 119 VAL A CA 1
ATOM 903 C C . VAL A 1 119 ? -0.823 1.629 1.416 1.00 92.44 119 VAL A C 1
ATOM 905 O O . VAL A 1 119 ? -0.824 1.942 2.608 1.00 92.44 119 VAL A O 1
ATOM 908 N N . ALA A 1 120 ? -1.655 2.190 0.535 1.00 91.31 120 ALA A N 1
ATOM 909 C CA . ALA A 1 120 ? -2.637 3.204 0.916 1.00 91.31 120 ALA A CA 1
ATOM 910 C C . ALA A 1 120 ? -3.669 2.654 1.913 1.00 91.31 120 ALA A C 1
ATOM 912 O O . ALA A 1 120 ? -3.968 3.312 2.910 1.00 91.31 120 ALA A O 1
ATOM 913 N N . LEU A 1 121 ? -4.154 1.429 1.686 1.00 92.56 121 LEU A N 1
ATOM 914 C CA . LEU A 1 121 ? -5.073 0.744 2.595 1.00 92.56 121 LEU A CA 1
ATOM 915 C C . LEU A 1 121 ? -4.430 0.464 3.960 1.00 92.56 121 LEU A C 1
ATOM 917 O O . LEU A 1 121 ? -5.061 0.726 4.980 1.00 92.56 121 LEU A O 1
ATOM 921 N N . ALA A 1 122 ? -3.175 0.005 4.004 1.00 93.38 122 ALA A N 1
ATOM 922 C CA . ALA A 1 122 ? -2.468 -0.243 5.264 1.00 93.38 122 ALA A CA 1
ATOM 923 C C . ALA A 1 122 ? -2.257 1.050 6.070 1.00 93.38 122 ALA A C 1
ATOM 925 O O . ALA A 1 122 ? -2.497 1.075 7.276 1.00 93.38 122 ALA A O 1
ATOM 926 N N . ARG A 1 123 ? -1.893 2.158 5.406 1.00 94.00 123 ARG A N 1
ATOM 927 C CA . ARG A 1 123 ? -1.793 3.480 6.053 1.00 94.00 123 ARG A CA 1
ATOM 928 C C . ARG A 1 123 ? -3.141 3.972 6.575 1.00 94.00 123 ARG A C 1
ATOM 930 O O . ARG A 1 123 ? -3.196 4.506 7.680 1.00 94.00 123 ARG A O 1
ATOM 937 N N . ALA A 1 124 ? -4.209 3.795 5.796 1.00 94.06 124 ALA A N 1
ATOM 938 C CA . ALA A 1 124 ? -5.558 4.148 6.222 1.00 94.06 124 ALA A CA 1
ATOM 939 C C . ALA A 1 124 ? -5.977 3.329 7.449 1.00 94.06 124 ALA A C 1
ATOM 941 O O . ALA A 1 124 ? -6.431 3.910 8.426 1.00 94.06 124 ALA A O 1
ATOM 942 N N . PHE A 1 125 ? -5.719 2.017 7.450 1.00 95.00 125 PHE A N 1
ATOM 943 C CA . PHE A 1 125 ? -6.017 1.152 8.590 1.00 95.00 125 PHE A CA 1
ATOM 944 C C . PHE A 1 125 ? -5.315 1.622 9.871 1.00 95.00 125 PHE A C 1
ATOM 946 O O . PHE A 1 125 ? -5.964 1.800 10.894 1.00 95.00 125 PHE A O 1
ATOM 953 N N . ILE A 1 126 ? -4.007 1.892 9.819 1.00 94.62 126 ILE A N 1
ATOM 954 C CA . ILE A 1 126 ? -3.238 2.337 10.996 1.00 94.62 126 ILE A CA 1
ATOM 955 C C . ILE A 1 126 ? -3.763 3.673 11.549 1.00 94.62 126 ILE A C 1
ATOM 957 O O . ILE A 1 126 ? -3.774 3.879 12.763 1.00 94.62 126 ILE A O 1
ATOM 961 N N . ARG A 1 127 ? -4.201 4.579 10.667 1.00 94.19 127 ARG A N 1
ATOM 962 C CA . ARG A 1 127 ? -4.772 5.878 11.046 1.00 94.19 127 ARG A CA 1
ATOM 963 C C . ARG A 1 127 ? -6.166 5.736 11.655 1.00 94.19 127 ARG A C 1
ATOM 965 O O . ARG A 1 127 ? -6.443 6.365 12.671 1.00 94.19 127 ARG A O 1
ATOM 972 N N . ASP A 1 128 ? -7.029 4.956 11.013 1.00 92.56 128 ASP A N 1
ATOM 973 C CA . ASP A 1 128 ? -8.449 4.859 11.358 1.00 92.56 128 ASP A CA 1
ATOM 974 C C . ASP A 1 128 ? -8.676 3.927 12.564 1.00 92.56 128 ASP A C 1
ATOM 976 O O . ASP A 1 128 ? -9.649 4.093 13.295 1.00 92.56 128 ASP A O 1
ATOM 980 N N . TYR A 1 129 ? -7.738 3.006 12.821 1.00 92.06 129 TYR A N 1
ATOM 981 C CA . TYR A 1 129 ? -7.817 1.985 13.869 1.00 92.06 129 TYR A CA 1
ATOM 982 C C . TYR A 1 129 ? -6.574 1.971 14.789 1.00 92.06 129 TYR A C 1
ATOM 984 O O . TYR A 1 129 ? -5.853 0.970 14.874 1.00 92.06 129 TYR A O 1
ATOM 992 N N . PRO A 1 130 ? -6.293 3.068 15.522 1.00 90.62 130 PRO A N 1
ATOM 993 C CA . PRO A 1 130 ? -5.043 3.236 16.266 1.00 90.62 130 PRO A CA 1
ATOM 994 C C . PRO A 1 130 ? -4.891 2.295 17.471 1.00 90.62 130 PRO A C 1
ATOM 996 O O . PRO A 1 130 ? -3.760 2.036 17.887 1.00 90.62 130 PRO A O 1
ATOM 999 N N . THR A 1 131 ? -5.996 1.795 18.029 1.00 91.06 131 THR A N 1
ATOM 1000 C CA . THR A 1 131 ? -6.036 0.894 19.198 1.00 91.06 131 THR A CA 1
ATOM 1001 C C . THR A 1 131 ? -6.379 -0.549 18.831 1.00 91.06 131 THR A C 1
ATOM 1003 O O . THR A 1 131 ? -6.616 -1.364 19.719 1.00 91.06 131 THR A O 1
ATOM 1006 N N . SER A 1 132 ? -6.442 -0.870 17.538 1.00 92.19 132 SER A N 1
ATOM 1007 C CA . SER A 1 132 ? -6.822 -2.204 17.083 1.00 92.19 132 SER A CA 1
ATOM 1008 C C . SER A 1 132 ? -5.745 -3.241 17.377 1.00 92.19 132 SER A C 1
ATOM 1010 O O . SER A 1 132 ? -4.551 -2.981 17.214 1.00 92.19 132 SER A O 1
ATOM 1012 N N . GLU A 1 133 ? -6.164 -4.460 17.717 1.00 92.62 133 GLU A N 1
ATOM 1013 C CA . GLU A 1 133 ? -5.263 -5.606 17.905 1.00 92.62 133 GLU A CA 1
ATOM 1014 C C . GLU A 1 133 ? -4.477 -5.963 16.628 1.00 92.62 133 GLU A C 1
ATOM 1016 O O . GLU A 1 133 ? -3.390 -6.539 16.691 1.00 92.62 133 GLU A O 1
ATOM 1021 N N . TYR A 1 134 ? -5.001 -5.592 15.455 1.00 93.38 134 TYR A N 1
ATOM 1022 C CA . TYR A 1 134 ? -4.379 -5.881 14.163 1.00 93.38 134 TYR A CA 1
ATOM 1023 C C . TYR A 1 134 ? -3.364 -4.825 13.723 1.00 93.38 134 TYR A C 1
ATOM 1025 O O . TYR A 1 134 ? -2.651 -5.037 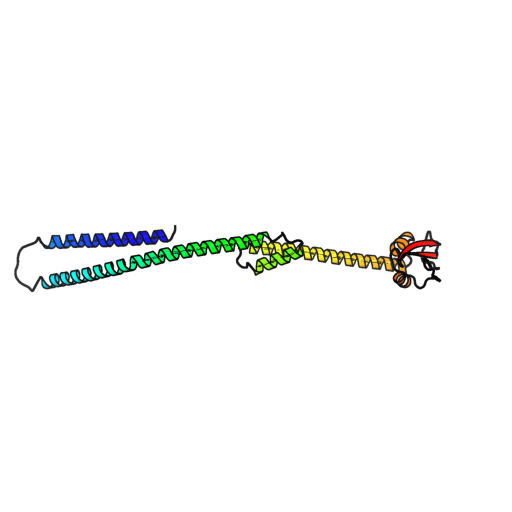12.739 1.00 93.38 134 TYR A O 1
ATOM 1033 N N . ARG A 1 135 ? -3.259 -3.700 14.440 1.00 92.69 135 ARG A N 1
ATOM 1034 C CA . ARG A 1 135 ? -2.358 -2.602 14.079 1.00 92.69 135 ARG A CA 1
ATOM 1035 C C . ARG A 1 135 ? -0.898 -3.048 13.901 1.00 92.69 135 ARG A C 1
ATOM 1037 O O . ARG A 1 135 ? -0.344 -2.718 12.853 1.00 92.69 135 ARG A O 1
ATOM 1044 N N . PRO A 1 136 ? -0.281 -3.841 14.802 1.00 94.75 136 PRO A N 1
ATOM 1045 C CA . PRO A 1 136 ? 1.099 -4.294 14.607 1.00 94.75 136 PRO A CA 1
ATOM 1046 C C . PRO A 1 136 ? 1.289 -5.096 13.310 1.00 94.75 136 PRO A C 1
ATOM 1048 O O . PRO A 1 136 ? 2.294 -4.950 12.620 1.00 94.75 136 PRO A O 1
ATOM 1051 N N . LYS A 1 137 ? 0.291 -5.906 12.928 1.00 92.75 137 LYS A N 1
ATOM 1052 C CA . LYS A 1 137 ? 0.319 -6.672 11.671 1.00 92.75 137 LYS A CA 1
ATOM 1053 C C . LYS A 1 137 ? 0.165 -5.764 10.450 1.00 92.75 137 LYS A C 1
ATOM 1055 O O . LYS A 1 137 ? 0.806 -6.003 9.431 1.00 92.75 137 LYS A O 1
ATOM 1060 N N . ALA A 1 138 ? -0.670 -4.729 10.542 1.00 92.94 138 ALA A N 1
ATOM 1061 C CA . ALA A 1 138 ? -0.822 -3.736 9.481 1.00 92.94 138 ALA A CA 1
ATOM 1062 C C . ALA A 1 138 ? 0.460 -2.904 9.290 1.00 92.94 138 ALA A C 1
ATOM 1064 O O . ALA A 1 138 ? 0.851 -2.638 8.155 1.00 92.94 138 ALA A O 1
ATOM 1065 N N . GLU A 1 139 ? 1.150 -2.548 10.379 1.00 94.56 139 GLU A N 1
ATOM 1066 C CA . GLU A 1 139 ? 2.460 -1.881 10.346 1.00 94.56 139 GLU A CA 1
ATOM 1067 C C . GLU A 1 139 ? 3.533 -2.775 9.701 1.00 94.56 139 GLU A C 1
ATOM 1069 O O . GLU A 1 139 ? 4.275 -2.321 8.828 1.00 94.56 139 GLU A O 1
ATOM 1074 N N . GLU A 1 140 ? 3.566 -4.067 10.043 1.00 94.38 140 GLU A N 1
ATOM 1075 C CA . GLU A 1 140 ? 4.466 -5.038 9.411 1.00 94.38 140 GLU A CA 1
ATOM 1076 C C . GLU A 1 140 ? 4.191 -5.182 7.903 1.00 94.38 140 GLU A C 1
ATOM 1078 O O . GLU A 1 140 ? 5.118 -5.179 7.088 1.00 94.38 140 GLU A O 1
ATOM 1083 N N . GLN A 1 141 ? 2.919 -5.280 7.505 1.00 92.06 141 GLN A N 1
ATOM 1084 C CA . GLN A 1 141 ? 2.534 -5.320 6.092 1.00 92.06 141 GLN A CA 1
ATOM 1085 C C . GLN A 1 141 ? 2.931 -4.037 5.360 1.00 92.06 141 GLN A C 1
ATOM 1087 O O . GLN A 1 141 ? 3.463 -4.111 4.252 1.00 92.06 141 GLN A O 1
ATOM 1092 N N . LEU A 1 142 ? 2.723 -2.870 5.975 1.00 94.69 142 LEU A N 1
ATOM 1093 C CA . LEU A 1 142 ? 3.125 -1.587 5.406 1.00 94.69 142 LEU A CA 1
ATOM 1094 C C . LEU A 1 142 ? 4.636 -1.537 5.154 1.00 94.69 142 LEU A C 1
ATOM 1096 O O . LEU A 1 142 ? 5.054 -1.122 4.072 1.00 94.69 142 LEU A O 1
ATOM 1100 N N . ALA A 1 143 ? 5.447 -1.984 6.115 1.00 94.56 143 ALA A N 1
ATOM 1101 C CA . ALA A 1 143 ? 6.899 -2.032 5.970 1.00 94.56 143 ALA A CA 1
ATOM 1102 C C . ALA A 1 143 ? 7.322 -2.950 4.809 1.00 94.56 143 ALA A C 1
ATOM 1104 O O . ALA A 1 143 ? 8.101 -2.537 3.949 1.00 94.56 143 ALA A O 1
ATOM 1105 N N . LYS A 1 144 ? 6.744 -4.157 4.722 1.00 92.88 144 LYS A N 1
ATOM 1106 C CA . LYS A 1 144 ? 7.013 -5.107 3.627 1.00 92.88 144 LYS A CA 1
ATOM 1107 C C . LYS A 1 144 ? 6.655 -4.528 2.259 1.00 92.88 144 LYS A C 1
ATOM 1109 O O . LYS A 1 144 ? 7.465 -4.581 1.339 1.00 92.88 144 LYS A O 1
ATOM 1114 N N . LEU A 1 145 ? 5.457 -3.961 2.124 1.00 93.12 145 LEU A N 1
ATOM 1115 C CA . LEU A 1 145 ? 4.992 -3.389 0.857 1.00 93.12 145 LEU A CA 1
ATOM 1116 C C . LEU A 1 145 ? 5.828 -2.173 0.438 1.00 93.12 145 LEU A C 1
ATOM 1118 O O . LEU A 1 145 ? 6.103 -2.001 -0.746 1.00 93.12 145 LEU A O 1
ATOM 1122 N N . THR A 1 146 ? 6.257 -1.353 1.400 1.00 92.94 146 THR A N 1
ATOM 1123 C CA . THR A 1 146 ? 7.116 -0.191 1.131 1.00 92.94 146 THR A CA 1
ATOM 1124 C C . THR A 1 146 ? 8.482 -0.635 0.608 1.00 92.94 146 THR A C 1
ATOM 1126 O O . THR A 1 146 ? 8.918 -0.135 -0.425 1.00 92.94 146 THR A O 1
ATOM 1129 N N . SER A 1 147 ? 9.094 -1.645 1.233 1.00 92.88 147 SER A N 1
ATOM 1130 C CA . SER A 1 147 ? 10.364 -2.219 0.769 1.00 92.88 147 SER A CA 1
ATOM 1131 C C . SER A 1 147 ? 10.271 -2.773 -0.658 1.00 92.88 147 SER A C 1
ATOM 1133 O O . SER A 1 147 ? 11.175 -2.540 -1.453 1.00 92.88 147 SER A O 1
ATOM 1135 N N . VAL A 1 148 ? 9.165 -3.432 -1.028 1.00 91.31 148 VAL A N 1
ATOM 1136 C CA . VAL A 1 148 ? 8.972 -3.929 -2.405 1.00 91.31 148 VAL A CA 1
ATOM 1137 C C . VAL A 1 148 ? 8.963 -2.784 -3.423 1.00 91.31 148 VAL A C 1
ATOM 1139 O O . VAL A 1 148 ? 9.582 -2.897 -4.481 1.00 91.31 148 VAL A O 1
ATOM 1142 N N . ILE A 1 149 ? 8.287 -1.673 -3.114 1.00 91.44 149 ILE A N 1
ATOM 1143 C CA . ILE A 1 149 ? 8.249 -0.497 -3.998 1.00 91.44 149 ILE A CA 1
ATOM 1144 C C . ILE A 1 149 ? 9.641 0.135 -4.114 1.00 91.44 149 ILE A C 1
ATOM 1146 O O . ILE A 1 149 ? 10.069 0.503 -5.211 1.00 91.44 149 ILE A O 1
ATOM 1150 N N . GLU A 1 150 ? 10.360 0.265 -3.003 1.00 92.38 150 GLU A N 1
ATOM 1151 C CA . GLU A 1 150 ? 11.717 0.817 -2.989 1.00 92.38 150 GLU A CA 1
ATOM 1152 C C . GLU A 1 150 ? 12.682 -0.041 -3.817 1.00 92.38 150 GLU A C 1
ATOM 1154 O O . GLU A 1 150 ? 13.418 0.486 -4.652 1.00 92.38 150 GLU A O 1
ATOM 1159 N N . ASP A 1 151 ? 12.609 -1.365 -3.688 1.00 92.94 151 ASP A N 1
ATOM 1160 C CA . ASP A 1 151 ? 13.443 -2.281 -4.465 1.00 92.94 151 ASP A CA 1
ATOM 1161 C C . ASP A 1 151 ? 13.117 -2.224 -5.961 1.00 92.94 151 ASP A C 1
ATOM 1163 O O . ASP A 1 151 ? 14.015 -2.195 -6.810 1.00 92.94 151 ASP A O 1
ATOM 1167 N N . GLU A 1 152 ? 11.831 -2.177 -6.315 1.00 90.38 152 GLU A N 1
ATOM 1168 C CA . GLU A 1 152 ? 11.418 -2.117 -7.712 1.00 90.38 152 GLU A CA 1
ATOM 1169 C C . GLU A 1 152 ? 11.816 -0.786 -8.364 1.00 90.38 152 GLU A C 1
ATOM 1171 O O . GLU A 1 152 ? 12.310 -0.765 -9.496 1.00 90.38 152 GLU A O 1
ATOM 1176 N N . THR A 1 153 ? 11.666 0.327 -7.645 1.00 90.75 153 THR A N 1
ATOM 1177 C CA . THR A 1 153 ? 12.086 1.650 -8.129 1.00 90.75 153 THR A CA 1
ATOM 1178 C C . THR A 1 153 ? 13.606 1.739 -8.265 1.00 90.75 153 THR A C 1
ATOM 1180 O O . THR A 1 153 ? 14.090 2.195 -9.303 1.00 90.75 153 THR A O 1
ATOM 1183 N N . ALA A 1 154 ? 14.370 1.216 -7.301 1.00 92.44 154 ALA A N 1
ATOM 1184 C CA . ALA A 1 154 ? 15.827 1.145 -7.384 1.00 92.44 154 ALA A CA 1
ATOM 1185 C C . ALA A 1 154 ? 16.292 0.278 -8.566 1.00 92.44 154 ALA A C 1
ATOM 1187 O O . ALA A 1 154 ? 17.211 0.655 -9.297 1.00 92.44 154 ALA A O 1
ATOM 1188 N N . ARG A 1 155 ? 15.636 -0.863 -8.805 1.00 93.06 155 ARG A N 1
ATOM 1189 C CA . ARG A 1 155 ? 15.941 -1.737 -9.945 1.00 93.06 155 ARG A CA 1
ATOM 1190 C C . ARG A 1 155 ? 15.650 -1.058 -11.282 1.00 93.06 155 ARG A C 1
ATOM 1192 O O . ARG A 1 155 ? 16.470 -1.160 -12.193 1.00 93.06 155 ARG A O 1
ATOM 1199 N N . ARG A 1 156 ? 14.516 -0.360 -11.408 1.00 91.56 156 ARG A N 1
ATOM 1200 C CA . ARG A 1 156 ? 14.174 0.403 -12.620 1.00 91.56 156 ARG A CA 1
ATOM 1201 C C . ARG A 1 156 ? 15.178 1.527 -12.869 1.00 91.56 156 ARG A C 1
ATOM 1203 O O . ARG A 1 156 ? 15.664 1.649 -13.986 1.00 91.56 156 ARG A O 1
ATOM 1210 N N . ALA A 1 157 ? 15.564 2.267 -11.830 1.00 92.56 157 ALA A N 1
ATOM 1211 C CA . ALA A 1 157 ? 16.563 3.328 -11.942 1.00 92.56 157 ALA A CA 1
ATOM 1212 C C . ALA A 1 157 ? 17.920 2.799 -12.442 1.00 92.56 157 ALA A C 1
ATOM 1214 O O . ALA A 1 157 ? 18.496 3.373 -13.367 1.00 92.56 157 ALA A O 1
ATOM 1215 N N . ARG A 1 158 ? 18.393 1.666 -11.897 1.00 93.06 158 ARG A N 1
ATOM 1216 C CA . ARG A 1 158 ? 19.625 1.004 -12.365 1.00 93.06 158 ARG A CA 1
ATOM 1217 C C . ARG A 1 158 ? 19.506 0.532 -13.813 1.00 93.06 158 ARG A C 1
ATOM 1219 O O . ARG A 1 158 ? 20.391 0.811 -14.611 1.00 93.06 158 ARG A O 1
ATOM 1226 N N . ALA A 1 159 ? 18.395 -0.109 -14.176 1.00 91.81 159 ALA A N 1
ATOM 1227 C CA . ALA A 1 159 ? 18.163 -0.560 -15.548 1.00 91.81 159 ALA A CA 1
ATOM 1228 C C . ALA A 1 159 ? 18.123 0.611 -16.549 1.00 91.81 159 ALA A C 1
ATOM 1230 O O . ALA A 1 159 ? 18.649 0.505 -17.654 1.00 91.81 159 ALA A O 1
ATOM 1231 N N . GLU A 1 160 ? 17.537 1.749 -16.170 1.00 92.81 160 GLU A N 1
ATOM 1232 C CA . GLU A 1 160 ? 17.532 2.962 -16.993 1.00 92.81 160 GLU A CA 1
ATOM 1233 C C . GLU A 1 160 ? 18.916 3.602 -17.116 1.00 92.81 160 GLU A C 1
ATOM 1235 O O . GLU A 1 160 ? 19.246 4.172 -18.158 1.00 92.81 160 GLU A O 1
ATOM 12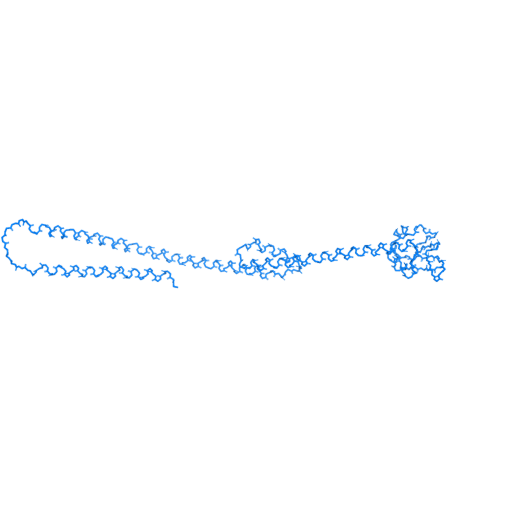40 N N . GLU A 1 161 ? 19.728 3.563 -16.063 1.00 93.00 161 GLU A N 1
ATOM 1241 C CA . GLU A 1 161 ? 21.107 4.046 -16.100 1.00 93.00 161 GLU A CA 1
ATOM 1242 C C . GLU A 1 161 ? 21.984 3.152 -16.984 1.00 93.00 161 GLU A C 1
ATOM 1244 O O . GLU A 1 161 ? 22.676 3.660 -17.866 1.00 93.00 161 GLU A O 1
ATOM 1249 N N . GLU A 1 162 ? 21.875 1.831 -16.841 1.00 92.38 162 GLU A N 1
ATOM 1250 C CA . GLU A 1 162 ? 22.541 0.852 -17.705 1.00 92.38 162 GLU A CA 1
ATOM 1251 C C . GLU A 1 162 ? 22.109 1.009 -19.167 1.00 92.38 162 GLU A C 1
ATOM 1253 O O . GLU A 1 162 ? 22.952 1.046 -20.063 1.00 92.38 162 GLU A O 1
ATOM 1258 N N . ALA A 1 163 ? 20.810 1.190 -19.427 1.00 89.50 163 ALA A N 1
ATOM 1259 C CA . ALA A 1 163 ? 20.297 1.436 -20.772 1.00 89.50 163 ALA A CA 1
ATOM 1260 C C . ALA A 1 163 ? 20.829 2.755 -21.357 1.00 89.50 163 ALA A C 1
ATOM 1262 O O . ALA A 1 163 ? 21.187 2.813 -22.538 1.00 89.50 163 ALA A O 1
ATOM 1263 N N . ARG A 1 164 ? 20.928 3.816 -20.545 1.00 88.88 164 ARG A N 1
ATOM 1264 C CA . ARG A 1 164 ? 21.528 5.095 -20.958 1.00 88.88 164 ARG A CA 1
ATOM 1265 C C . ARG A 1 164 ? 23.021 4.952 -21.248 1.00 88.88 164 ARG A C 1
ATOM 1267 O O . ARG A 1 164 ? 23.477 5.453 -22.276 1.00 88.88 164 ARG A O 1
ATOM 1274 N N . ALA A 1 165 ? 23.764 4.247 -20.400 1.00 91.44 165 ALA A N 1
ATOM 1275 C CA . ALA A 1 165 ? 25.185 3.981 -20.593 1.00 91.44 165 ALA A CA 1
ATOM 1276 C C . ALA A 1 165 ? 25.434 3.130 -21.847 1.00 91.44 165 ALA A C 1
ATOM 1278 O O . ALA A 1 165 ? 26.287 3.477 -22.662 1.00 91.44 165 ALA A O 1
ATOM 1279 N N . ALA A 1 166 ? 24.638 2.079 -22.063 1.00 87.56 166 ALA A N 1
ATOM 1280 C CA . ALA A 1 166 ? 24.702 1.241 -23.256 1.00 87.56 166 ALA A CA 1
ATOM 1281 C C . ALA A 1 166 ? 24.381 2.038 -24.528 1.00 87.56 166 ALA A C 1
ATOM 1283 O O . ALA A 1 166 ? 25.102 1.935 -25.522 1.00 87.56 166 ALA A O 1
ATOM 1284 N N . LYS A 1 167 ? 23.345 2.890 -24.493 1.00 87.06 167 LYS A N 1
ATOM 1285 C CA . LYS A 1 167 ? 23.005 3.778 -25.613 1.00 87.06 167 LYS A CA 1
ATOM 1286 C C . LYS A 1 167 ? 24.152 4.735 -25.936 1.00 87.06 167 LYS A C 1
ATOM 1288 O O . LYS A 1 167 ? 24.499 4.873 -27.105 1.00 87.06 167 LYS A O 1
ATOM 1293 N N . LYS A 1 168 ? 24.763 5.350 -24.919 1.00 89.38 168 LYS A N 1
ATOM 1294 C CA . LYS A 1 168 ? 25.913 6.245 -25.095 1.00 89.38 168 LYS A CA 1
ATOM 1295 C C . LYS A 1 168 ? 27.132 5.501 -25.648 1.00 89.38 168 LYS A C 1
ATOM 1297 O O . LYS A 1 168 ? 27.754 5.975 -26.587 1.00 89.38 168 LYS A O 1
ATOM 1302 N N . ALA A 1 169 ? 27.429 4.306 -25.140 1.00 89.12 169 ALA A N 1
ATOM 1303 C CA . ALA A 1 169 ? 28.532 3.484 -25.636 1.00 89.12 169 ALA A CA 1
ATOM 1304 C C . ALA A 1 169 ? 28.340 3.073 -27.106 1.00 89.12 169 ALA A C 1
ATOM 1306 O O . ALA A 1 169 ? 29.307 3.041 -27.870 1.00 89.12 169 ALA A O 1
ATOM 1307 N N . LEU A 1 170 ? 27.101 2.782 -27.519 1.00 86.75 170 LEU A N 1
ATOM 1308 C CA . LEU A 1 170 ? 26.765 2.573 -28.928 1.00 86.75 170 LEU A CA 1
ATOM 1309 C C . LEU A 1 170 ? 26.966 3.864 -29.732 1.00 86.75 170 LEU A C 1
ATOM 1311 O O . LEU A 1 170 ? 27.638 3.845 -30.754 1.00 86.75 170 LEU A O 1
ATOM 1315 N N . GLU A 1 171 ? 26.460 5.002 -29.276 1.00 87.12 171 GLU A N 1
ATOM 1316 C CA . GLU A 1 171 ? 26.649 6.278 -29.976 1.00 87.12 171 GLU A CA 1
ATOM 1317 C C . GLU A 1 171 ? 28.137 6.655 -30.141 1.00 87.12 171 GLU A C 1
ATOM 1319 O O . GLU A 1 171 ? 28.558 7.065 -31.225 1.00 87.12 171 GLU A O 1
ATOM 1324 N N . ASP A 1 172 ? 28.962 6.407 -29.122 1.00 86.81 172 ASP A N 1
ATOM 1325 C CA . ASP A 1 172 ? 30.410 6.617 -29.165 1.00 86.81 172 ASP A CA 1
ATOM 1326 C C . ASP A 1 172 ? 31.094 5.679 -30.177 1.00 86.81 172 ASP A C 1
ATOM 1328 O O . ASP A 1 172 ? 31.908 6.128 -30.987 1.00 86.81 172 ASP A O 1
ATOM 1332 N N . LYS A 1 173 ? 30.742 4.383 -30.185 1.00 85.00 173 LYS A N 1
ATOM 1333 C CA . LYS A 1 173 ? 31.241 3.412 -31.182 1.00 85.00 173 LYS A CA 1
ATOM 1334 C C . LYS A 1 173 ? 30.830 3.791 -32.607 1.00 85.00 173 LYS A C 1
ATOM 1336 O O . LYS A 1 173 ? 31.629 3.648 -33.534 1.00 85.00 173 LYS A O 1
ATOM 1341 N N . PHE A 1 174 ? 29.603 4.283 -32.785 1.00 84.81 174 PHE A N 1
ATOM 1342 C CA . PHE A 1 174 ? 29.102 4.757 -34.074 1.00 84.81 174 PHE A CA 1
ATOM 1343 C C . PHE A 1 174 ? 29.900 5.976 -34.550 1.00 84.81 174 PHE A C 1
ATOM 1345 O O . PHE A 1 174 ? 30.372 6.007 -35.686 1.00 84.81 174 PHE A O 1
ATOM 1352 N N . THR A 1 175 ? 30.138 6.939 -33.656 1.00 82.06 175 THR A N 1
ATOM 1353 C CA . THR A 1 175 ? 30.906 8.161 -33.942 1.00 82.06 175 THR A CA 1
ATOM 1354 C C . THR A 1 175 ? 32.364 7.853 -34.289 1.00 82.06 175 THR A C 1
ATOM 1356 O O . THR A 1 175 ? 32.907 8.419 -35.239 1.00 82.06 175 THR A O 1
ATOM 1359 N N . ARG A 1 176 ? 32.988 6.899 -33.582 1.00 82.62 176 ARG A N 1
ATOM 1360 C CA . ARG A 1 176 ? 34.339 6.397 -33.896 1.00 82.62 176 ARG A CA 1
ATOM 1361 C C . ARG A 1 176 ? 34.399 5.509 -35.143 1.00 82.62 176 ARG A C 1
ATOM 1363 O O . ARG A 1 176 ? 35.494 5.202 -35.605 1.00 82.62 176 ARG A O 1
ATOM 1370 N N . ARG A 1 177 ? 33.249 5.154 -35.731 1.00 78.00 177 ARG A N 1
ATOM 1371 C CA . ARG A 1 177 ? 33.118 4.281 -36.915 1.00 78.00 177 ARG A CA 1
ATOM 1372 C C . ARG A 1 177 ? 33.686 2.877 -36.692 1.00 78.00 177 ARG A C 1
ATOM 1374 O O . ARG A 1 177 ? 34.226 2.261 -37.607 1.00 78.00 177 ARG A O 1
ATOM 1381 N N . GLU A 1 178 ? 33.553 2.386 -35.464 1.00 81.44 178 GLU A N 1
ATOM 1382 C CA . GLU A 1 178 ? 34.046 1.075 -35.019 1.00 81.44 178 GLU A CA 1
ATOM 1383 C C . GLU A 1 178 ? 32.967 -0.017 -35.090 1.00 81.44 178 GLU A C 1
ATOM 1385 O O . GLU A 1 178 ? 33.234 -1.170 -34.763 1.00 81.44 178 GLU A O 1
ATOM 1390 N N . MET A 1 179 ? 31.742 0.331 -35.494 1.00 82.81 179 MET A N 1
ATOM 1391 C CA . MET A 1 179 ? 30.648 -0.627 -35.637 1.00 82.81 179 MET A CA 1
ATOM 1392 C C . MET A 1 179 ? 30.727 -1.412 -36.947 1.00 82.81 179 MET A C 1
ATOM 1394 O O . MET A 1 179 ? 30.997 -0.858 -38.015 1.00 82.81 179 MET A O 1
ATOM 1398 N N . SER A 1 180 ? 30.385 -2.693 -36.867 1.00 83.31 180 SER A N 1
ATOM 1399 C CA . SER A 1 180 ? 30.107 -3.542 -38.025 1.00 83.31 180 SER A CA 1
ATOM 1400 C C . SER A 1 180 ? 28.824 -3.117 -38.754 1.00 83.31 180 SER A C 1
ATOM 1402 O O . SER A 1 180 ? 27.968 -2.411 -38.214 1.00 83.31 180 SER A O 1
ATOM 1404 N N . LEU A 1 181 ? 28.650 -3.579 -39.997 1.00 82.12 181 LEU A N 1
ATOM 1405 C CA . LEU A 1 181 ? 27.455 -3.285 -40.797 1.00 82.12 181 LEU A CA 1
ATOM 1406 C C . LEU A 1 181 ? 26.154 -3.728 -40.104 1.00 82.12 181 LEU A C 1
ATOM 1408 O O . LEU A 1 181 ? 25.156 -3.008 -40.158 1.00 82.12 181 LEU A O 1
ATOM 1412 N N . ASP A 1 182 ? 26.156 -4.883 -39.441 1.00 84.38 182 ASP A N 1
ATOM 1413 C CA . ASP A 1 182 ? 24.965 -5.409 -38.766 1.00 84.38 182 ASP A CA 1
ATOM 1414 C C . ASP A 1 182 ? 24.636 -4.651 -37.473 1.00 84.38 182 ASP A C 1
ATOM 1416 O O . ASP A 1 182 ? 23.460 -4.419 -37.169 1.00 84.38 182 ASP A O 1
ATOM 1420 N N . GLU A 1 183 ? 25.651 -4.164 -36.757 1.00 85.38 183 GLU A N 1
ATOM 1421 C CA . GLU A 1 183 ? 25.464 -3.254 -35.622 1.00 85.38 183 GLU A CA 1
ATOM 1422 C C . GLU A 1 183 ? 24.907 -1.902 -36.081 1.00 85.38 183 GLU A C 1
ATOM 1424 O O . GLU A 1 183 ? 23.976 -1.386 -35.467 1.00 85.38 183 GLU A O 1
ATOM 1429 N N . ILE A 1 184 ? 25.396 -1.361 -37.203 1.00 86.25 184 ILE A N 1
ATOM 1430 C CA . ILE A 1 184 ? 24.883 -0.112 -37.787 1.00 86.25 184 ILE A CA 1
ATOM 1431 C C . ILE A 1 184 ? 23.432 -0.279 -38.248 1.00 86.25 184 ILE A C 1
ATOM 1433 O O . ILE A 1 184 ? 22.595 0.575 -37.952 1.00 86.25 184 ILE A O 1
ATOM 1437 N N . ARG A 1 185 ? 23.100 -1.388 -38.924 1.00 88.00 185 ARG A N 1
ATOM 1438 C CA . ARG A 1 185 ? 21.713 -1.725 -39.297 1.00 88.00 185 ARG A CA 1
ATOM 1439 C C . ARG A 1 185 ? 20.803 -1.724 -38.076 1.00 88.00 185 ARG A C 1
ATOM 1441 O O . ARG A 1 185 ? 19.735 -1.117 -38.112 1.00 88.00 185 ARG A O 1
ATOM 1448 N N . SER A 1 186 ? 21.234 -2.391 -37.009 1.00 89.12 186 SER A N 1
ATOM 1449 C CA . SER A 1 186 ? 20.463 -2.524 -35.772 1.00 89.12 186 SER A CA 1
ATOM 1450 C C . SER A 1 186 ? 20.322 -1.190 -35.038 1.00 89.12 186 SER A C 1
ATOM 1452 O O . SER A 1 186 ? 19.238 -0.868 -34.564 1.00 89.12 186 SER A O 1
ATOM 1454 N N . TYR A 1 187 ? 21.387 -0.386 -34.995 1.00 88.81 187 TYR A N 1
ATOM 1455 C CA . TYR A 1 187 ? 21.396 0.918 -34.339 1.00 88.81 187 TYR A CA 1
ATOM 1456 C C . TYR A 1 187 ? 20.524 1.946 -35.066 1.00 88.81 187 TYR A C 1
ATOM 1458 O O . TYR A 1 187 ? 19.810 2.705 -34.416 1.00 88.81 187 TYR A O 1
ATOM 1466 N N . LEU A 1 188 ? 20.572 1.995 -36.402 1.00 89.88 188 LEU A N 1
ATOM 1467 C CA . LEU A 1 188 ? 19.854 3.007 -37.181 1.00 89.88 188 LEU A CA 1
ATOM 1468 C C . LEU A 1 188 ? 18.375 2.673 -37.404 1.00 89.88 188 LEU A C 1
ATOM 1470 O O . LEU A 1 188 ? 17.583 3.589 -37.622 1.00 89.88 188 LEU A O 1
ATOM 1474 N N . ARG A 1 189 ? 17.981 1.396 -37.339 1.00 91.88 189 ARG A N 1
ATOM 1475 C CA . ARG A 1 189 ? 16.591 0.966 -37.545 1.00 91.88 189 ARG A CA 1
ATOM 1476 C C . ARG A 1 189 ? 15.635 1.666 -36.572 1.00 91.88 189 ARG A C 1
ATOM 1478 O O . ARG A 1 189 ? 15.899 1.786 -35.382 1.00 91.88 189 ARG A O 1
ATOM 1485 N N . GLY A 1 190 ? 14.499 2.130 -37.090 1.00 91.00 190 GLY A N 1
ATOM 1486 C CA . GLY A 1 190 ? 13.451 2.800 -36.318 1.00 91.00 190 GLY A CA 1
ATOM 1487 C C . GLY A 1 190 ? 13.742 4.260 -35.953 1.00 91.00 190 GLY A C 1
ATOM 1488 O O . GLY A 1 190 ? 12.805 4.964 -35.562 1.00 91.00 190 GLY A O 1
ATOM 1489 N N . LYS A 1 191 ? 14.982 4.748 -36.125 1.00 91.88 191 LYS A N 1
ATOM 1490 C CA . LYS A 1 191 ? 15.309 6.170 -35.953 1.00 91.88 191 LYS A CA 1
ATOM 1491 C C . LYS A 1 191 ? 14.585 7.011 -36.997 1.00 91.88 191 LYS A C 1
ATOM 1493 O O . LYS A 1 191 ? 14.421 6.602 -38.147 1.00 91.88 191 LYS A O 1
ATOM 1498 N N . SER A 1 192 ? 14.143 8.188 -36.581 1.00 93.06 192 SER A N 1
ATOM 1499 C CA . SER A 1 192 ? 13.513 9.171 -37.456 1.00 93.06 192 SER A CA 1
ATOM 1500 C C . SER A 1 192 ? 14.529 9.843 -38.377 1.00 93.06 192 SER A C 1
ATOM 1502 O O . SER A 1 192 ? 15.716 9.936 -38.065 1.00 93.06 192 SER A O 1
ATOM 1504 N N . GLN A 1 193 ? 14.045 10.396 -39.486 1.00 90.62 193 GLN A N 1
ATOM 1505 C CA . GLN A 1 193 ? 14.834 11.238 -40.388 1.00 90.62 193 GLN A CA 1
ATOM 1506 C C . GLN A 1 193 ? 15.615 12.345 -39.653 1.00 90.62 193 GLN A C 1
ATOM 1508 O O . GLN A 1 193 ? 16.794 12.546 -39.930 1.00 90.62 193 GLN A O 1
ATOM 1513 N N . ILE A 1 194 ? 15.005 13.011 -38.666 1.00 90.50 194 ILE A N 1
ATOM 1514 C CA . ILE A 1 194 ? 15.653 14.074 -37.877 1.00 90.50 194 ILE A CA 1
ATOM 1515 C C . ILE A 1 194 ? 16.818 13.520 -37.045 1.00 90.50 194 ILE A C 1
ATOM 1517 O O . ILE A 1 194 ? 17.884 14.130 -36.980 1.00 90.50 194 ILE A O 1
ATOM 1521 N N . GLU A 1 195 ? 16.632 12.365 -36.404 1.00 89.25 195 GLU A N 1
ATOM 1522 C CA . GLU A 1 195 ? 17.696 11.713 -35.632 1.00 89.25 195 GLU A CA 1
ATOM 1523 C C . GLU A 1 195 ? 18.852 11.274 -36.532 1.00 89.25 195 GLU A C 1
ATOM 1525 O O . GLU A 1 195 ? 20.010 11.430 -36.156 1.00 89.25 195 GLU A O 1
ATOM 1530 N N . ILE A 1 196 ? 18.551 10.778 -37.733 1.00 90.00 196 ILE A N 1
ATOM 1531 C CA . ILE A 1 196 ? 19.563 10.401 -38.719 1.00 90.00 196 ILE A CA 1
ATOM 1532 C C . ILE A 1 196 ? 20.389 11.612 -39.164 1.00 90.00 196 ILE A C 1
ATOM 1534 O O . ILE A 1 196 ? 21.615 11.522 -39.161 1.00 90.00 196 ILE A O 1
ATOM 1538 N N . VAL A 1 197 ? 19.759 12.755 -39.467 1.00 89.12 197 VAL A N 1
ATOM 1539 C CA . VAL A 1 197 ? 20.497 13.986 -39.812 1.00 89.12 197 VAL A CA 1
ATOM 1540 C C . VAL A 1 197 ? 21.402 14.431 -38.664 1.00 89.12 197 VAL A C 1
ATOM 1542 O O . VAL A 1 197 ? 22.547 14.801 -38.898 1.00 89.12 197 VAL A O 1
ATOM 1545 N N . LYS A 1 198 ? 20.932 14.354 -37.414 1.00 88.06 198 LYS A N 1
ATOM 1546 C CA . LYS A 1 198 ? 21.756 14.704 -36.246 1.00 88.06 198 LYS A CA 1
ATOM 1547 C C . LYS A 1 198 ? 22.964 13.780 -36.070 1.00 88.06 198 LYS A C 1
ATOM 1549 O O . LYS A 1 198 ? 24.021 14.251 -35.670 1.00 88.06 198 LYS A O 1
ATOM 1554 N N . LEU A 1 199 ? 22.805 12.486 -36.354 1.00 86.19 199 LEU A N 1
ATOM 1555 C CA . LEU A 1 199 ? 23.842 11.472 -36.133 1.00 86.19 199 LEU A CA 1
ATOM 1556 C C . LEU A 1 199 ? 24.851 11.372 -37.282 1.00 86.19 199 LEU A C 1
ATOM 1558 O O . LEU A 1 199 ? 26.031 11.140 -37.042 1.00 86.19 199 LEU A O 1
ATOM 1562 N N . MET A 1 200 ? 24.392 11.494 -38.528 1.00 84.56 200 MET A N 1
ATOM 1563 C CA . MET A 1 200 ? 25.207 11.258 -39.729 1.00 84.56 200 MET A CA 1
ATOM 1564 C C . MET A 1 200 ? 25.472 12.524 -40.549 1.00 84.56 200 MET A C 1
ATOM 1566 O O . MET A 1 200 ? 26.290 12.489 -41.468 1.00 84.56 200 MET A O 1
ATOM 1570 N N . GLY A 1 201 ? 24.805 13.634 -40.228 1.00 86.19 201 GLY A N 1
ATOM 1571 C CA . GLY A 1 201 ? 24.824 14.862 -41.014 1.00 86.19 201 GLY A CA 1
ATOM 1572 C C . GLY A 1 201 ? 23.831 14.849 -42.179 1.00 86.19 201 GLY A C 1
ATOM 1573 O O . GLY A 1 201 ? 22.952 13.986 -42.297 1.00 86.19 201 GLY A O 1
ATOM 1574 N N . GLU A 1 202 ? 23.975 15.839 -43.056 1.00 88.00 202 GLU A N 1
ATOM 1575 C CA . GLU A 1 202 ? 23.169 15.956 -44.269 1.00 88.00 202 GLU A CA 1
ATOM 1576 C C . GLU A 1 202 ? 23.543 14.845 -45.271 1.00 88.00 202 GLU A C 1
ATOM 1578 O O . GLU A 1 202 ? 24.728 14.655 -45.565 1.00 88.00 202 GLU A O 1
ATOM 1583 N N . PRO A 1 203 ? 22.563 14.087 -45.796 1.00 89.31 203 PRO A N 1
ATOM 1584 C CA . PRO A 1 203 ? 22.814 13.118 -46.854 1.00 89.31 203 PRO A CA 1
ATOM 1585 C C . PRO A 1 203 ? 23.210 13.825 -48.150 1.00 89.31 203 PRO A C 1
ATOM 1587 O O . PRO A 1 203 ? 22.859 14.977 -48.397 1.00 89.31 203 PRO A O 1
ATOM 1590 N N . ILE A 1 204 ? 23.892 13.090 -49.019 1.00 86.81 204 ILE A N 1
ATOM 1591 C CA . ILE A 1 204 ? 24.336 13.598 -50.321 1.00 86.81 204 ILE A CA 1
ATOM 1592 C C . ILE A 1 204 ? 23.188 13.580 -51.323 1.00 86.81 204 ILE A C 1
ATOM 1594 O O . ILE A 1 204 ? 23.087 14.461 -52.171 1.00 86.81 204 ILE A O 1
ATOM 1598 N N . GLU A 1 205 ? 22.310 12.587 -51.211 1.00 88.62 205 GLU A N 1
ATOM 1599 C CA . GLU A 1 205 ? 21.099 12.497 -52.014 1.00 88.62 205 GLU A CA 1
ATOM 1600 C C . GLU A 1 205 ? 19.907 12.237 -51.095 1.00 88.62 205 GLU A C 1
ATOM 1602 O O . GLU A 1 205 ? 19.906 11.286 -50.311 1.00 88.62 205 GLU A O 1
ATOM 1607 N N . ARG A 1 206 ? 18.883 13.092 -51.196 1.00 90.19 206 ARG A N 1
ATOM 1608 C CA . ARG A 1 206 ? 17.589 12.909 -50.532 1.00 90.19 206 ARG A CA 1
ATOM 1609 C C . ARG A 1 206 ? 16.542 12.533 -51.563 1.00 90.19 206 ARG A C 1
ATOM 1611 O O . ARG A 1 206 ? 16.207 13.346 -52.421 1.00 90.19 206 ARG A O 1
ATOM 1618 N N . LYS A 1 207 ? 15.972 11.337 -51.439 1.00 88.94 207 LYS A N 1
ATOM 1619 C CA . LYS A 1 207 ? 14.706 10.978 -52.088 1.00 88.94 207 LYS A CA 1
ATOM 1620 C C . LYS A 1 207 ? 13.631 10.734 -51.043 1.00 88.94 207 LYS A C 1
ATOM 1622 O O . LYS A 1 207 ? 13.920 10.618 -49.853 1.00 88.94 207 LYS A O 1
ATOM 1627 N N . LEU A 1 208 ? 12.388 10.643 -51.510 1.00 83.38 208 LEU A N 1
ATOM 1628 C CA . LEU A 1 208 ? 11.213 10.458 -50.658 1.00 83.38 208 LEU A CA 1
ATOM 1629 C C . LEU A 1 208 ? 11.350 9.228 -49.741 1.00 83.38 208 LEU A C 1
ATOM 1631 O O . LEU A 1 208 ? 11.052 9.311 -48.555 1.00 83.38 208 LEU A O 1
ATOM 1635 N N . ASN A 1 209 ? 11.874 8.123 -50.283 1.00 88.88 209 ASN A N 1
ATOM 1636 C CA . ASN A 1 209 ? 11.888 6.821 -49.605 1.00 88.88 209 ASN A CA 1
ATOM 1637 C C . ASN A 1 209 ? 13.294 6.328 -49.239 1.00 88.88 209 ASN A C 1
ATOM 1639 O O . ASN A 1 209 ? 13.429 5.283 -48.605 1.00 88.88 209 ASN A O 1
ATOM 1643 N N . TYR A 1 210 ? 14.353 7.028 -49.651 1.00 91.25 210 TYR A N 1
ATOM 1644 C CA . TYR A 1 210 ? 15.716 6.655 -49.288 1.00 91.25 210 TYR A CA 1
ATOM 1645 C C . TYR A 1 210 ? 16.681 7.834 -49.358 1.00 91.25 210 TYR A C 1
ATOM 1647 O O . TYR A 1 210 ? 16.517 8.724 -50.196 1.00 91.25 210 TYR A O 1
ATOM 1655 N N . TRP A 1 211 ? 17.700 7.811 -48.503 1.00 92.69 211 TRP A N 1
ATOM 1656 C CA . TRP A 1 211 ? 18.791 8.782 -48.481 1.00 92.69 211 TRP A CA 1
ATOM 1657 C C . TRP A 1 211 ? 20.141 8.087 -48.642 1.00 92.69 211 TRP A C 1
ATOM 1659 O O . TRP A 1 211 ? 20.379 7.051 -48.018 1.00 92.69 211 TRP A O 1
ATOM 1669 N N . ASP A 1 212 ? 21.030 8.691 -49.431 1.00 89.25 212 ASP A N 1
ATOM 1670 C CA . ASP A 1 212 ? 22.378 8.174 -49.673 1.00 89.25 212 ASP A CA 1
ATOM 1671 C C . ASP A 1 212 ? 23.441 9.023 -48.965 1.00 89.25 212 ASP A C 1
ATOM 1673 O O . ASP A 1 212 ? 23.495 10.250 -49.087 1.00 89.25 212 ASP A O 1
ATOM 1677 N N . TYR A 1 213 ? 24.341 8.338 -48.266 1.00 86.19 213 TYR A N 1
ATOM 1678 C CA . TYR A 1 213 ? 25.501 8.894 -47.583 1.00 86.19 213 TYR A CA 1
ATOM 1679 C C . TYR A 1 213 ? 26.774 8.328 -48.230 1.00 86.19 213 TYR A C 1
ATOM 1681 O O . TYR A 1 213 ? 27.077 7.140 -48.081 1.00 86.19 213 TYR A O 1
ATOM 1689 N N . ARG A 1 214 ? 27.549 9.161 -48.951 1.00 71.81 214 ARG A N 1
ATOM 1690 C CA . ARG A 1 214 ? 28.928 8.792 -49.342 1.00 71.81 214 ARG A CA 1
ATOM 1691 C C . ARG A 1 214 ? 29.884 9.183 -48.236 1.00 71.81 214 ARG A C 1
ATOM 1693 O O . ARG A 1 214 ? 29.749 10.221 -47.600 1.00 71.81 214 ARG A O 1
ATOM 1700 N N . GLY A 1 215 ? 30.903 8.363 -48.077 1.00 62.09 215 GLY A N 1
ATOM 1701 C CA . GLY A 1 215 ? 31.874 8.510 -47.016 1.00 62.09 215 GLY A CA 1
ATOM 1702 C C . GLY A 1 215 ? 32.051 7.169 -46.344 1.00 62.09 215 GLY A C 1
ATOM 1703 O O . GLY A 1 215 ? 31.150 6.342 -46.313 1.00 62.09 215 GLY A O 1
ATOM 1704 N N . SER A 1 216 ? 33.254 6.942 -45.853 1.00 59.22 216 SER A N 1
ATOM 1705 C CA . SER A 1 216 ? 33.686 5.738 -45.161 1.00 59.22 216 SER A CA 1
ATOM 1706 C C . SER A 1 216 ? 32.982 5.563 -43.808 1.00 59.22 216 SER A C 1
ATOM 1708 O O . SER A 1 216 ? 33.637 5.670 -42.772 1.00 59.22 216 SER A O 1
ATOM 1710 N N . PHE A 1 217 ? 31.659 5.398 -43.801 1.00 62.41 217 PHE A N 1
ATOM 1711 C CA . PHE A 1 217 ? 30.854 5.254 -42.585 1.00 62.41 217 PHE A CA 1
ATOM 1712 C C . PHE A 1 217 ? 30.893 3.827 -42.044 1.00 62.41 217 PHE A C 1
ATOM 1714 O O . PHE A 1 217 ? 30.721 3.631 -40.847 1.00 62.41 217 PHE A O 1
ATOM 1721 N N . ILE A 1 218 ? 31.149 2.850 -42.917 1.00 65.62 218 ILE A N 1
ATOM 1722 C CA . ILE A 1 218 ? 31.165 1.431 -42.569 1.00 65.62 218 ILE A CA 1
ATOM 1723 C C . ILE A 1 218 ? 32.480 0.824 -43.029 1.00 65.62 218 ILE A C 1
ATOM 1725 O O . ILE A 1 218 ? 32.875 0.999 -44.187 1.00 65.62 218 ILE A O 1
ATOM 1729 N N . VAL A 1 219 ? 33.141 0.108 -42.123 1.00 63.44 219 VAL A N 1
ATOM 1730 C CA . VAL A 1 219 ? 34.257 -0.782 -42.443 1.00 63.44 219 VAL A CA 1
ATOM 1731 C C . VAL A 1 219 ? 33.688 -2.193 -42.536 1.00 63.44 219 VAL A C 1
ATOM 1733 O O . VAL A 1 219 ? 33.319 -2.788 -41.530 1.00 63.44 219 VAL A O 1
ATOM 1736 N N . ASP A 1 220 ? 33.592 -2.717 -43.753 1.00 63.66 220 ASP A N 1
ATOM 1737 C CA . ASP A 1 220 ? 33.111 -4.073 -44.022 1.00 63.66 220 ASP A CA 1
ATOM 1738 C C . ASP A 1 220 ? 34.228 -4.854 -44.722 1.00 63.66 220 ASP A C 1
ATOM 1740 O O . ASP A 1 220 ? 34.661 -4.491 -45.821 1.00 63.66 220 ASP A O 1
ATOM 1744 N N . GLY A 1 221 ? 34.781 -5.861 -44.039 1.00 62.59 221 GLY A N 1
ATOM 1745 C CA . GLY A 1 221 ? 35.930 -6.631 -44.531 1.00 62.59 221 GLY A CA 1
ATOM 1746 C C . GLY A 1 221 ? 37.162 -5.772 -44.864 1.00 62.59 221 GLY A C 1
ATOM 1747 O O . GLY A 1 221 ? 37.852 -6.037 -45.845 1.00 62.59 221 GLY A O 1
ATOM 1748 N N . GLY A 1 222 ? 37.399 -4.689 -44.110 1.00 65.88 222 GLY A N 1
ATOM 1749 C CA . GLY A 1 222 ? 38.509 -3.748 -44.330 1.00 65.88 222 GLY A CA 1
ATOM 1750 C C . GLY A 1 222 ? 38.283 -2.721 -45.449 1.00 65.88 222 GLY A C 1
ATOM 1751 O O . GLY A 1 222 ? 39.115 -1.833 -45.639 1.00 65.88 222 GLY A O 1
ATOM 1752 N N . LYS A 1 223 ? 37.155 -2.785 -46.171 1.00 68.50 223 LYS A N 1
ATOM 1753 C CA . LYS A 1 223 ? 36.789 -1.818 -47.215 1.00 68.50 223 LYS A CA 1
ATOM 1754 C C . LYS A 1 223 ? 35.754 -0.827 -46.694 1.00 68.50 223 LYS A C 1
ATOM 1756 O O . LYS A 1 223 ? 34.818 -1.182 -45.983 1.00 68.50 223 LYS A O 1
ATOM 1761 N N . ARG A 1 224 ? 35.933 0.436 -47.069 1.00 70.81 224 ARG A N 1
ATOM 1762 C CA . ARG A 1 224 ? 35.052 1.543 -46.693 1.00 70.81 224 ARG A CA 1
ATOM 1763 C C . ARG A 1 224 ? 33.918 1.655 -47.715 1.00 70.81 224 ARG A C 1
ATOM 1765 O O . ARG A 1 224 ? 34.202 1.932 -48.877 1.00 70.81 224 ARG A O 1
ATOM 1772 N N . LYS A 1 225 ? 32.671 1.435 -47.288 1.00 75.62 225 LYS A N 1
ATOM 1773 C CA . LYS A 1 225 ? 31.473 1.430 -48.155 1.00 75.62 225 LYS A CA 1
ATOM 1774 C C . LYS A 1 225 ? 30.573 2.644 -47.919 1.00 75.62 225 LYS A C 1
ATOM 1776 O O . LYS A 1 225 ? 30.582 3.217 -46.827 1.00 75.62 225 LYS A O 1
ATOM 1781 N N . ALA A 1 226 ? 29.811 3.023 -48.945 1.00 81.69 226 ALA A N 1
ATOM 1782 C CA . ALA A 1 226 ? 28.747 4.020 -48.843 1.00 81.69 226 ALA A CA 1
ATOM 1783 C C . ALA A 1 226 ? 27.484 3.392 -48.232 1.00 81.69 226 ALA A C 1
ATOM 1785 O O . ALA A 1 226 ? 27.313 2.172 -48.261 1.00 81.69 226 ALA A O 1
ATOM 1786 N N . VAL A 1 227 ? 26.596 4.220 -47.677 1.00 87.31 227 VAL A N 1
ATOM 1787 C CA . VAL A 1 227 ? 25.388 3.756 -46.978 1.00 87.31 227 VAL A CA 1
ATOM 1788 C C . VAL A 1 227 ? 24.144 4.362 -47.604 1.00 87.31 227 VAL A C 1
ATOM 1790 O O . VAL A 1 227 ? 24.045 5.578 -47.738 1.00 87.31 227 VAL A O 1
ATOM 1793 N N . THR A 1 228 ? 23.175 3.513 -47.924 1.00 90.31 228 THR A N 1
ATOM 1794 C CA . THR A 1 228 ? 21.827 3.906 -48.336 1.00 90.31 228 THR A CA 1
ATOM 1795 C C . THR A 1 228 ? 20.851 3.543 -47.222 1.00 90.31 228 THR A C 1
ATOM 1797 O O . THR A 1 228 ? 20.739 2.375 -46.841 1.00 90.31 228 THR A O 1
ATOM 1800 N N . LEU A 1 229 ? 20.132 4.535 -46.703 1.00 91.69 229 LEU A N 1
ATOM 1801 C CA . LEU A 1 229 ? 19.088 4.361 -45.694 1.00 91.69 229 LEU A CA 1
ATOM 1802 C C . LEU A 1 229 ? 17.724 4.412 -46.369 1.00 91.69 229 LEU A C 1
ATOM 1804 O O . LEU A 1 229 ? 17.431 5.372 -47.073 1.00 91.69 229 LEU A O 1
ATOM 1808 N N . MET A 1 230 ? 16.885 3.407 -46.142 1.00 92.44 230 MET A N 1
ATOM 1809 C CA . MET A 1 230 ? 15.502 3.383 -46.617 1.00 92.44 230 MET A CA 1
ATOM 1810 C C . MET A 1 230 ? 14.558 3.793 -45.496 1.00 92.44 230 MET A C 1
ATOM 1812 O O . MET A 1 230 ? 14.748 3.380 -44.349 1.00 92.44 230 MET A O 1
ATOM 1816 N N . PHE A 1 231 ? 13.534 4.569 -45.837 1.00 93.44 231 PHE A N 1
ATOM 1817 C CA . PHE A 1 231 ? 12.556 5.085 -44.891 1.00 93.44 231 PHE A CA 1
ATOM 1818 C C . PHE A 1 231 ? 11.151 4.583 -45.208 1.00 93.44 231 PHE A C 1
ATOM 1820 O O . PHE A 1 231 ? 10.765 4.493 -46.370 1.00 93.44 231 PHE A O 1
ATOM 1827 N N . ASP A 1 232 ? 10.384 4.329 -44.155 1.00 92.69 232 ASP A N 1
ATOM 1828 C CA . ASP A 1 232 ? 8.934 4.168 -44.195 1.00 92.69 232 ASP A CA 1
ATOM 1829 C C . ASP A 1 232 ? 8.322 5.011 -43.075 1.00 92.69 232 ASP A C 1
ATOM 1831 O O . ASP A 1 232 ? 8.857 5.053 -41.964 1.00 92.69 232 ASP A O 1
ATOM 1835 N N . ALA A 1 233 ? 7.262 5.757 -43.387 1.00 88.88 233 ALA A N 1
ATOM 1836 C CA . ALA A 1 233 ? 6.637 6.725 -42.478 1.00 88.88 233 ALA A CA 1
ATOM 1837 C C . ALA A 1 233 ? 7.649 7.637 -41.732 1.00 88.88 233 ALA A C 1
ATOM 1839 O O . ALA A 1 233 ? 7.486 7.955 -40.553 1.00 88.88 233 ALA A O 1
ATOM 1840 N N . GLY A 1 234 ? 8.737 8.034 -42.406 1.00 87.44 234 GLY A N 1
ATOM 1841 C CA . GLY A 1 234 ? 9.785 8.893 -41.839 1.00 87.44 234 GLY A CA 1
ATOM 1842 C C . GLY A 1 234 ? 10.763 8.205 -40.872 1.00 87.44 234 GLY A C 1
ATOM 1843 O O . GLY A 1 234 ? 11.560 8.895 -40.230 1.00 87.44 234 GLY A O 1
ATOM 1844 N N . ARG A 1 235 ? 10.743 6.869 -40.767 1.00 92.81 235 ARG A N 1
ATOM 1845 C CA . ARG A 1 235 ? 11.652 6.063 -39.933 1.00 92.81 235 ARG A CA 1
ATOM 1846 C C . ARG A 1 235 ? 12.476 5.091 -40.766 1.00 92.81 235 ARG A C 1
ATOM 1848 O O . ARG A 1 235 ? 11.997 4.584 -41.772 1.00 92.81 235 ARG A O 1
ATOM 1855 N N . VAL A 1 236 ? 13.706 4.807 -40.342 1.00 93.00 236 VAL A N 1
ATOM 1856 C CA . VAL A 1 236 ? 14.591 3.871 -41.054 1.00 93.00 236 VAL A CA 1
ATOM 1857 C C . VAL A 1 236 ? 14.056 2.443 -40.965 1.00 93.00 236 VAL A C 1
ATOM 1859 O O . VAL A 1 236 ? 13.924 1.891 -39.870 1.00 93.00 236 VAL A O 1
ATOM 1862 N N . THR A 1 237 ? 13.823 1.816 -42.113 1.00 92.81 237 THR A N 1
ATOM 1863 C CA . THR A 1 237 ? 13.416 0.406 -42.212 1.00 92.81 237 THR A CA 1
ATOM 1864 C C . THR A 1 237 ? 14.570 -0.496 -42.613 1.00 92.81 237 THR A C 1
ATOM 1866 O O . THR A 1 237 ? 14.724 -1.590 -42.062 1.00 92.81 237 THR A O 1
ATOM 1869 N N . ASN A 1 238 ? 15.419 -0.030 -43.530 1.00 91.44 238 ASN A N 1
ATOM 1870 C CA . ASN A 1 238 ? 16.526 -0.814 -44.060 1.00 91.44 238 ASN A CA 1
ATOM 1871 C C . ASN A 1 238 ? 17.792 0.028 -44.257 1.00 91.44 238 ASN A C 1
ATOM 1873 O O . ASN A 1 238 ? 17.720 1.231 -44.503 1.00 91.44 238 ASN A O 1
ATOM 1877 N N . VAL A 1 239 ? 18.950 -0.625 -44.161 1.00 89.06 239 VAL A N 1
ATOM 1878 C CA . VAL A 1 239 ? 20.274 -0.017 -44.327 1.00 89.06 239 VAL A CA 1
ATOM 1879 C C . VAL A 1 239 ? 21.108 -0.903 -45.251 1.00 89.06 239 VAL A C 1
ATOM 1881 O O . VAL A 1 239 ? 21.444 -2.047 -44.921 1.00 89.06 239 VAL A O 1
ATOM 1884 N N . LEU A 1 240 ? 21.426 -0.367 -46.428 1.00 87.06 240 LEU A N 1
ATOM 1885 C CA . LEU A 1 240 ? 22.182 -1.035 -47.483 1.00 87.06 240 LEU A CA 1
ATOM 1886 C C . LEU A 1 240 ? 23.594 -0.448 -47.557 1.00 87.06 240 LEU A C 1
ATOM 1888 O O . LEU A 1 240 ? 23.764 0.768 -47.496 1.00 87.06 240 LEU A O 1
ATOM 1892 N N . ALA A 1 241 ? 24.596 -1.310 -47.718 1.00 83.06 241 ALA A N 1
ATOM 1893 C CA . ALA A 1 241 ? 25.969 -0.898 -47.992 1.00 83.06 241 ALA A CA 1
ATOM 1894 C C . ALA A 1 241 ? 26.250 -1.031 -49.494 1.00 83.06 241 ALA A C 1
ATOM 1896 O O . ALA A 1 241 ? 25.949 -2.078 -50.074 1.00 83.06 241 ALA A O 1
ATOM 1897 N N . ARG A 1 242 ? 26.810 0.016 -50.104 1.00 73.69 242 ARG A N 1
ATOM 1898 C CA . ARG A 1 242 ? 27.211 0.067 -51.517 1.00 73.69 242 ARG A CA 1
ATOM 1899 C C . ARG A 1 242 ? 28.720 0.218 -51.653 1.00 73.69 242 ARG A C 1
ATOM 1901 O O . ARG A 1 242 ? 29.307 1.033 -50.903 1.00 73.69 242 ARG A O 1
#

Radius of gyration: 52.8 Å; chains: 1; bounding box: 76×31×156 Å

Secondary structure (DSSP, 8-state):
--THHHHHHHHHHHHHHHHHHHHHHHHHHHHTTS--------S-TTHHHHHHHHHHHHHHHHHHHHHHHHHHHHHHHHHHHHHHHHHHHHHHHHHHHHHHHHHHHHTTTT-SSSHHHHHHHHHHHHHH-TT-TTHHHHHHHHHHHHHHHHHHHHHHHHHHHHHHHHHHHHHHHHHTT---HHHHHHHHTT-BHHHHHHHH-S-SEE-SSEEEEEEEEEEETTEEEEEEEEEETTEEEEEEE-

Sequence (242 aa):
MTTDNMLEINCLRTWSLARSVVAAMCVAVAFAGLAGEARAEDKPVFADEYEAYNQLKKKLADLEKAVKDAAAKAPEIKQQTEAIKEQDAKIDSQIANLQYMDKMAFEKLGKGADVPANVALARAFIRDYPTSEYRPKAEEQLAKLTSVIEDETARRARAEEEARAAKKALEDKFTRREMSLDEIRSYLRGKSQIEIVKLMGEPIERKLNYWDYRGSFIVDGGKRKAVTLMFDAGRVTNVLAR

pLDDT: mean 79.59, std 17.95, range [35.62, 95.0]

Foldseek 3Di:
DDPVVVVVVVVVVVVVVVVVVVVVVVVVVVVVPDDDDDDDDDDDPCPVVVVVVVVVVVVVVVVVVVVVVVVVCVVVVVVVVVVVVVVVVVVVVVVVVVLVVLVVLLVCQVVDPDLVRSLVSLVVSCVVPVPHPCNVVSVVSNVVSVVVVVVVVVVVVVVVVVVVVVLVVLLVCQVVLVDAPVSVFVNQFFDFPVVCCVSQNDFPDDDPFKTWHDDQSHQDVNDRWIWIFGDDPRGTHGIDTD